Protein AF-A0A0F9D6N6-F1 (afdb_monomer_lite)

Secondary structure (DSSP, 8-state):
--HHHHHHHHHHHHHHHTTSTHHHHTT-HHHHHHHHHHHHHHHHHHHHHHTTPPPPP--HHHHHHHHHHHHHHHHHHHHHT--HHHHIIIIIHHHHHHHHHHSTT-PPPPPPPPPS-HHHHHHHHHHHHHHHHHHHHHHH-HHHHHHTHHHHHHHHHHHHHHT-TTSHHHHHHHHHHHHHHHHHGGGS---HHHHHHHHHHHHHHHTT-

Sequence (209 aa):
MNNREIILNSMHVNQDYMRLPVGKVAGLEAMIDLYRRIASQSLDCARDWMQDLPCPYHEPATDAFIWGIVAWADAFGLSMGVDMAEWSRLFVYPHDQFANYLRPGNPPSPLEPVNGSPANVILTLDAAWTELVIKLTAQWGLLHHFKDHGAMIEAQRLQGELHNLDSPTSKAFLKSDLTFFRHLFKSFPFSEKTQKYINAWLKRAEEGL

pLDDT: mean 90.19, std 9.11, range [54.03, 98.38]

Foldseek 3Di:
DDLLLLQLLLLVLQLVLLCDCLCVVVVLVLLSVVSNQLSVQSNQQSVCVVVVHQRPDHALLNLLLLLLCLLLQQLLCVQLVFPVVLSCVFPNVSSVVSSCSNPNDDRDHHDHHDHDALLLRVLLSVLVSLVSSLVSSCVVPVPSSVVSVSNVVSSVVLSVQCNVCPHPSSLSVLVSVLVSCVSSCVSTPGDPVRVVSSVVSSVRSVVSD

Radius of gyration: 16.17 Å; chains: 1; bounding box: 44×31×45 Å

Structure (mmCIF, N/CA/C/O backbone):
data_AF-A0A0F9D6N6-F1
#
_entry.id   AF-A0A0F9D6N6-F1
#
loop_
_atom_site.group_PDB
_atom_site.id
_atom_site.type_symbol
_atom_site.label_atom_id
_atom_site.label_alt_id
_atom_site.label_comp_id
_atom_site.label_asym_id
_atom_site.label_entity_id
_atom_site.label_seq_id
_atom_site.pdbx_PDB_ins_code
_atom_site.Cartn_x
_atom_site.Cartn_y
_atom_site.Cartn_z
_atom_site.occupancy
_atom_site.B_iso_or_equiv
_atom_site.auth_seq_id
_atom_site.auth_comp_id
_atom_site.auth_asym_id
_atom_site.auth_atom_id
_atom_site.pdbx_PDB_model_num
ATOM 1 N N . MET A 1 1 ? -17.667 -1.173 -9.717 1.00 79.88 1 MET A N 1
ATOM 2 C CA . MET A 1 1 ? -16.270 -0.759 -9.902 1.00 79.88 1 MET A CA 1
ATOM 3 C C . MET A 1 1 ? -15.458 -1.993 -10.241 1.00 79.88 1 MET A C 1
ATOM 5 O O . MET A 1 1 ? -15.602 -2.989 -9.537 1.00 79.88 1 MET A O 1
ATOM 9 N N . ASN A 1 2 ? -14.720 -1.972 -11.346 1.00 91.88 2 ASN A N 1
ATOM 10 C CA . ASN A 1 2 ? -13.859 -3.083 -11.758 1.00 91.88 2 ASN A CA 1
ATOM 11 C C . ASN A 1 2 ? -12.465 -2.981 -11.097 1.00 91.88 2 ASN A C 1
ATOM 13 O O . ASN A 1 2 ? -12.145 -1.981 -10.454 1.00 91.88 2 ASN A O 1
ATOM 17 N N . ASN A 1 3 ? -11.628 -4.009 -11.257 1.00 95.06 3 ASN A N 1
ATOM 18 C CA . ASN A 1 3 ? -10.309 -4.070 -10.612 1.00 95.06 3 ASN A CA 1
ATOM 19 C C . ASN A 1 3 ? -9.339 -2.974 -11.089 1.00 95.06 3 ASN A C 1
ATOM 21 O O . ASN A 1 3 ? -8.551 -2.474 -1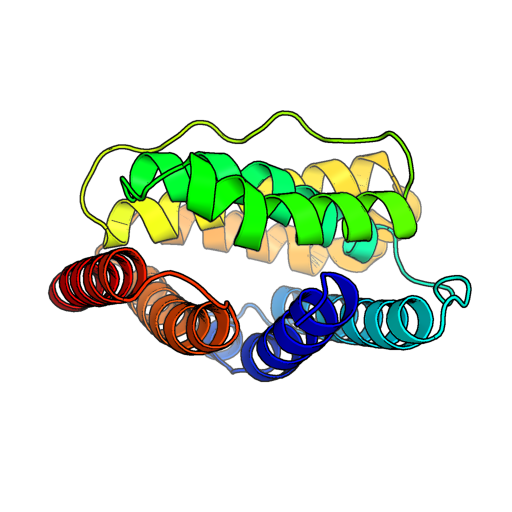0.291 1.00 95.06 3 ASN A O 1
ATOM 25 N N . ARG A 1 4 ? -9.425 -2.553 -12.357 1.00 96.50 4 ARG A N 1
ATOM 26 C CA . ARG A 1 4 ? -8.592 -1.471 -12.905 1.00 96.50 4 ARG A CA 1
ATOM 27 C C . ARG A 1 4 ? -8.955 -0.121 -12.287 1.00 96.50 4 ARG A C 1
ATOM 29 O O . ARG A 1 4 ? -8.065 0.627 -11.899 1.00 96.50 4 ARG A O 1
ATOM 36 N N . GLU A 1 5 ? -10.247 0.152 -12.108 1.00 96.25 5 GLU A N 1
ATOM 37 C CA . GLU A 1 5 ? -10.732 1.354 -11.413 1.00 96.25 5 GLU A CA 1
ATOM 38 C C . GLU A 1 5 ? -10.304 1.369 -9.937 1.00 96.25 5 GLU A C 1
ATOM 40 O O . GLU A 1 5 ? -9.861 2.403 -9.437 1.00 96.25 5 GLU A O 1
ATOM 45 N N . ILE A 1 6 ? -10.382 0.219 -9.248 1.00 95.31 6 ILE A N 1
ATOM 46 C CA . ILE A 1 6 ? -9.899 0.065 -7.862 1.00 95.31 6 ILE A CA 1
ATOM 47 C C . ILE A 1 6 ? -8.423 0.464 -7.762 1.00 95.31 6 ILE A C 1
ATOM 49 O O . ILE A 1 6 ? -8.044 1.250 -6.890 1.00 95.31 6 ILE A O 1
ATOM 53 N N . ILE A 1 7 ? -7.588 -0.061 -8.656 1.00 97.31 7 ILE A N 1
ATOM 54 C CA . ILE A 1 7 ? -6.149 0.192 -8.626 1.00 97.31 7 ILE A CA 1
ATOM 55 C C . ILE A 1 7 ? -5.814 1.616 -9.039 1.00 97.31 7 ILE A C 1
ATOM 57 O O . ILE A 1 7 ? -4.995 2.240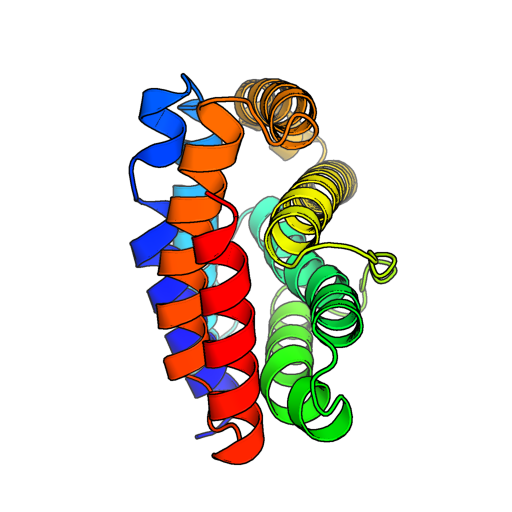 -8.371 1.00 97.31 7 ILE A O 1
ATOM 61 N N . LEU A 1 8 ? -6.474 2.174 -10.055 1.00 97.56 8 LEU A N 1
ATOM 62 C CA . LEU A 1 8 ? -6.271 3.572 -10.434 1.00 97.56 8 LEU A CA 1
ATOM 63 C C . LEU A 1 8 ? -6.553 4.513 -9.253 1.00 97.56 8 LEU A C 1
ATOM 65 O O . LEU A 1 8 ? -5.729 5.373 -8.940 1.00 97.56 8 LEU A O 1
ATOM 69 N N . ASN A 1 9 ? -7.663 4.301 -8.540 1.00 96.06 9 ASN A N 1
ATOM 70 C CA . ASN A 1 9 ? -7.992 5.075 -7.342 1.00 96.06 9 ASN A CA 1
ATOM 71 C C . ASN A 1 9 ? -6.965 4.860 -6.219 1.00 96.06 9 ASN A C 1
ATOM 73 O O . ASN A 1 9 ? -6.542 5.820 -5.575 1.00 96.06 9 ASN A O 1
ATOM 77 N N . SER A 1 10 ? -6.515 3.620 -6.015 1.00 95.50 10 SER A N 1
ATOM 78 C CA . SER A 1 10 ? -5.497 3.293 -5.007 1.00 95.50 10 SER A CA 1
ATOM 79 C C . SER A 1 10 ? -4.161 3.978 -5.301 1.00 95.50 10 SER A C 1
ATOM 81 O O . SER A 1 10 ? -3.542 4.533 -4.395 1.00 95.50 10 SER A O 1
ATOM 83 N N . MET A 1 11 ? -3.738 4.013 -6.568 1.00 96.31 11 MET A N 1
ATOM 84 C CA . MET A 1 11 ? -2.505 4.684 -6.983 1.00 96.31 11 MET A CA 1
ATOM 85 C C . MET A 1 11 ? -2.611 6.208 -6.909 1.00 96.31 11 MET A C 1
ATOM 87 O O . MET A 1 11 ? -1.619 6.864 -6.596 1.00 96.31 11 MET A O 1
ATOM 91 N N . HIS A 1 12 ? -3.801 6.779 -7.118 1.00 95.69 12 HIS A N 1
ATOM 92 C CA . HIS A 1 12 ? -4.048 8.196 -6.850 1.00 95.69 12 HIS A CA 1
ATOM 93 C C . HIS A 1 12 ? -3.846 8.531 -5.370 1.00 95.69 12 HIS A C 1
ATOM 95 O O . HIS A 1 12 ? -3.060 9.423 -5.053 1.00 95.69 12 HIS A O 1
ATOM 101 N N . VAL A 1 13 ? -4.472 7.767 -4.466 1.00 93.88 13 VAL A N 1
ATOM 102 C CA . VAL A 1 13 ? -4.278 7.949 -3.019 1.00 93.88 13 VAL A CA 1
ATOM 103 C C . VAL A 1 13 ? -2.803 7.778 -2.653 1.00 93.88 13 VAL A C 1
ATOM 105 O O . VAL A 1 13 ? -2.244 8.619 -1.955 1.00 93.88 13 VAL A O 1
ATOM 108 N N . ASN A 1 14 ? -2.141 6.735 -3.156 1.00 91.75 14 ASN A N 1
ATOM 109 C CA . ASN A 1 14 ? -0.719 6.510 -2.907 1.00 91.75 14 ASN A CA 1
ATOM 110 C C . ASN A 1 14 ? 0.139 7.708 -3.351 1.00 91.75 14 ASN A C 1
ATOM 112 O O . ASN A 1 14 ? 0.962 8.203 -2.583 1.00 91.75 14 ASN A O 1
ATOM 116 N N . GLN A 1 15 ? -0.091 8.237 -4.557 1.00 91.56 15 GLN A N 1
ATOM 117 C CA . GLN A 1 15 ? 0.624 9.410 -5.056 1.00 91.56 15 GLN A CA 1
ATOM 118 C C . GLN A 1 15 ? 0.395 10.655 -4.190 1.00 91.56 15 GLN A C 1
ATOM 120 O O . GLN A 1 15 ? 1.351 11.392 -3.936 1.00 91.56 15 GLN A O 1
ATOM 125 N N . ASP A 1 16 ? -0.832 10.898 -3.738 1.00 88.81 16 ASP A N 1
ATOM 126 C CA . ASP A 1 16 ? -1.153 12.065 -2.914 1.00 88.81 16 ASP A CA 1
ATOM 127 C C . ASP A 1 16 ? -0.504 11.978 -1.526 1.00 88.81 16 ASP A C 1
ATOM 129 O O . ASP A 1 16 ? 0.006 12.979 -1.016 1.00 88.81 16 ASP A O 1
ATOM 133 N N . TYR A 1 17 ? -0.450 10.776 -0.943 1.00 83.56 17 TYR A N 1
ATOM 134 C CA . TYR A 1 17 ? 0.076 10.546 0.403 1.00 83.56 17 TYR A CA 1
ATOM 135 C C . TYR A 1 17 ? 1.595 10.386 0.462 1.00 83.56 17 TYR A C 1
ATOM 137 O O . TYR A 1 17 ? 2.226 10.979 1.332 1.00 83.56 17 TYR A O 1
ATOM 145 N N . MET A 1 18 ? 2.219 9.684 -0.485 1.00 74.75 18 MET A N 1
ATOM 146 C CA . MET A 1 18 ? 3.684 9.518 -0.528 1.00 74.75 18 MET A CA 1
ATOM 147 C C . MET A 1 18 ? 4.430 10.826 -0.840 1.00 74.75 18 MET A C 1
ATOM 149 O O . MET A 1 18 ? 5.655 10.903 -0.758 1.00 74.75 18 MET A O 1
ATOM 153 N N . ARG A 1 19 ? 3.700 11.890 -1.197 1.00 63.50 19 ARG A N 1
ATOM 154 C CA . ARG A 1 19 ? 4.223 13.257 -1.328 1.00 63.50 19 ARG A CA 1
ATOM 155 C C . ARG A 1 19 ? 4.227 14.035 -0.003 1.00 63.50 19 ARG A C 1
ATOM 157 O O . ARG A 1 19 ? 4.769 15.144 0.022 1.00 63.50 19 ARG A O 1
ATOM 164 N N . LEU A 1 20 ? 3.638 13.498 1.072 1.00 60.41 20 LEU A N 1
ATOM 165 C CA . LEU A 1 20 ? 3.497 14.172 2.367 1.00 60.41 20 LEU A CA 1
ATOM 166 C C . LEU A 1 20 ? 4.772 14.084 3.23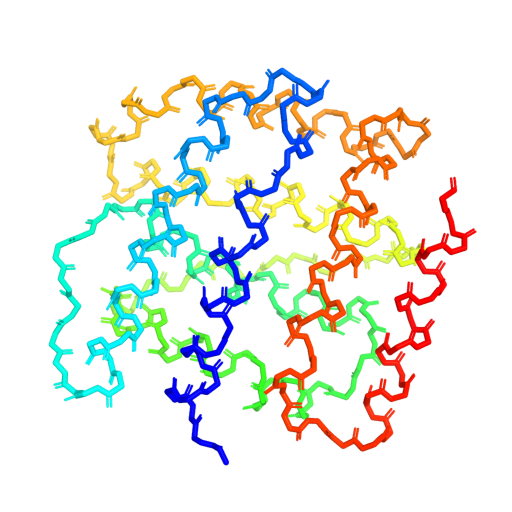7 1.00 60.41 20 LEU A C 1
ATOM 168 O O . LEU A 1 20 ? 5.588 13.177 3.088 1.00 60.41 20 LEU A O 1
ATOM 172 N N . PRO A 1 21 ? 4.989 15.055 4.148 1.00 54.03 21 PRO A N 1
ATOM 173 C CA . PRO A 1 21 ? 6.315 15.407 4.661 1.00 54.03 21 PRO A CA 1
ATOM 174 C C . PRO A 1 21 ? 6.789 14.604 5.881 1.00 54.03 21 PRO A C 1
ATOM 176 O O . PRO A 1 21 ? 7.729 15.045 6.538 1.00 54.03 21 PRO A O 1
ATOM 179 N N . VAL A 1 22 ? 6.185 13.463 6.228 1.00 60.66 22 VAL A N 1
ATOM 180 C CA . VAL A 1 22 ? 6.556 12.750 7.470 1.00 60.66 22 VAL A CA 1
ATOM 181 C C . VAL A 1 22 ? 8.022 12.307 7.454 1.00 60.66 22 VAL A C 1
ATOM 183 O O . VAL A 1 22 ? 8.723 12.489 8.446 1.00 60.66 22 VAL A O 1
ATOM 186 N N . GLY A 1 23 ? 8.545 11.905 6.291 1.00 58.56 23 GLY A N 1
ATOM 187 C CA . GLY A 1 23 ? 9.979 11.652 6.133 1.00 58.56 23 GLY A CA 1
ATOM 188 C C . GLY A 1 23 ? 10.865 12.907 6.236 1.00 58.56 23 GLY A C 1
ATOM 189 O O . GLY A 1 23 ? 12.009 12.794 6.653 1.00 58.56 23 GLY A O 1
ATOM 190 N N . LYS A 1 24 ? 10.362 14.117 5.931 1.00 58.53 24 LYS A N 1
ATOM 191 C CA . LYS A 1 24 ? 11.160 15.362 5.990 1.00 58.53 24 LYS A CA 1
ATOM 192 C C . LYS A 1 24 ? 11.427 15.789 7.428 1.00 58.53 24 LYS A C 1
ATOM 194 O O . LYS A 1 24 ? 12.439 16.410 7.712 1.00 58.53 24 LYS A O 1
ATOM 199 N N . VAL A 1 25 ? 10.515 15.457 8.340 1.00 57.62 25 VAL A N 1
ATOM 200 C CA . VAL A 1 25 ? 10.695 15.706 9.778 1.00 57.62 25 VAL A CA 1
ATOM 201 C C . VAL A 1 25 ? 11.696 14.713 10.385 1.00 57.62 25 VAL A C 1
ATOM 203 O O . VAL A 1 25 ? 12.368 15.045 11.355 1.00 57.62 25 VAL A O 1
ATOM 206 N N . ALA A 1 26 ? 11.839 13.529 9.782 1.00 65.31 26 ALA A N 1
ATOM 207 C CA . ALA A 1 26 ? 12.736 12.462 10.225 1.00 65.31 26 ALA A CA 1
ATOM 208 C C . ALA A 1 26 ? 14.090 12.425 9.479 1.00 65.31 26 ALA A C 1
ATOM 210 O O . ALA A 1 26 ? 14.867 11.493 9.688 1.00 65.31 26 ALA A O 1
ATOM 211 N N . GLY A 1 27 ? 14.379 13.401 8.605 1.00 74.50 27 GLY A N 1
ATOM 212 C CA . GLY A 1 27 ? 15.607 13.445 7.794 1.00 74.50 27 GLY A CA 1
ATOM 213 C C . GLY A 1 27 ? 15.753 12.254 6.838 1.00 74.50 27 GLY A C 1
ATOM 214 O O . GLY A 1 27 ? 16.825 11.648 6.777 1.00 74.50 27 GLY A O 1
ATOM 215 N N . LEU A 1 28 ? 14.643 11.839 6.219 1.00 81.62 28 LEU A N 1
ATOM 216 C CA . LEU A 1 28 ? 14.521 10.703 5.297 1.00 81.62 28 LEU A CA 1
ATOM 217 C C . LEU A 1 28 ? 14.245 11.188 3.859 1.00 81.62 28 LEU A C 1
ATOM 219 O O . LEU A 1 28 ? 13.322 10.717 3.185 1.00 81.62 28 LEU A O 1
ATOM 223 N N . GLU A 1 29 ? 14.963 12.220 3.414 1.00 85.88 29 GLU A N 1
ATOM 224 C CA . GLU A 1 29 ? 14.743 12.870 2.123 1.00 85.88 29 GLU A CA 1
ATOM 225 C C . GLU A 1 29 ? 14.953 11.928 0.933 1.00 85.88 29 GLU A C 1
ATOM 227 O O . GLU A 1 29 ? 14.145 11.949 -0.000 1.00 85.88 29 GLU A O 1
ATOM 232 N N . ALA A 1 30 ? 15.987 11.081 0.956 1.00 86.06 30 ALA A N 1
ATOM 233 C CA . ALA A 1 30 ? 16.256 10.167 -0.150 1.00 86.06 30 ALA A CA 1
ATOM 234 C C . ALA A 1 30 ? 15.147 9.112 -0.287 1.00 86.06 30 ALA A C 1
ATOM 236 O O . ALA A 1 30 ? 14.727 8.790 -1.403 1.00 86.06 30 ALA A O 1
ATOM 237 N N . MET A 1 31 ? 14.629 8.613 0.838 1.00 83.69 31 MET A N 1
ATOM 238 C CA . MET A 1 31 ? 13.495 7.691 0.874 1.00 83.69 31 MET A CA 1
ATOM 239 C C . MET A 1 31 ? 12.214 8.355 0.353 1.00 83.69 31 MET A C 1
ATOM 241 O O . MET A 1 31 ? 11.481 7.746 -0.428 1.00 83.69 31 MET A O 1
ATOM 245 N N . ILE A 1 32 ? 11.958 9.618 0.711 1.00 84.06 32 ILE A N 1
ATOM 246 C CA . ILE A 1 32 ? 10.823 10.376 0.161 1.00 84.06 32 ILE A CA 1
ATOM 247 C C . ILE A 1 32 ? 10.947 10.522 -1.352 1.00 84.06 32 ILE A C 1
ATOM 249 O O . ILE A 1 32 ? 9.973 10.305 -2.072 1.00 84.06 32 ILE A O 1
ATOM 253 N N . ASP A 1 33 ? 12.122 10.893 -1.853 1.00 87.06 33 ASP A N 1
ATOM 254 C CA . ASP A 1 33 ? 12.319 11.063 -3.289 1.00 87.06 33 ASP A CA 1
ATOM 255 C C . ASP A 1 33 ? 12.124 9.743 -4.039 1.00 87.06 33 ASP A C 1
ATOM 257 O O . ASP A 1 33 ? 11.520 9.740 -5.116 1.00 87.06 33 ASP A O 1
ATOM 261 N N . LEU A 1 34 ? 12.570 8.619 -3.465 1.00 87.38 34 LEU A N 1
ATOM 262 C CA . LEU A 1 34 ? 12.294 7.284 -3.992 1.00 87.38 34 LEU A CA 1
ATOM 263 C C . LEU A 1 34 ? 10.787 6.996 -4.034 1.00 87.38 34 LEU A C 1
ATOM 265 O O . LEU A 1 34 ? 10.257 6.698 -5.106 1.00 87.38 34 LEU A O 1
ATOM 269 N N . TYR A 1 35 ? 10.071 7.149 -2.916 1.00 87.69 35 TYR A N 1
ATOM 270 C CA . TYR A 1 35 ? 8.631 6.877 -2.874 1.00 87.69 35 TYR A CA 1
ATOM 271 C C . TYR A 1 35 ? 7.821 7.797 -3.784 1.00 87.69 35 TYR A C 1
ATOM 273 O O . TYR A 1 35 ? 6.871 7.343 -4.422 1.00 87.69 35 TYR A O 1
ATOM 281 N N . ARG A 1 36 ? 8.215 9.064 -3.947 1.00 89.69 36 ARG A N 1
ATOM 282 C CA . ARG A 1 36 ? 7.566 9.974 -4.902 1.00 89.69 36 ARG A CA 1
ATOM 283 C C . ARG A 1 36 ? 7.724 9.504 -6.345 1.00 89.69 36 ARG A C 1
ATOM 285 O O . ARG A 1 36 ? 6.762 9.612 -7.109 1.00 89.69 36 ARG A O 1
ATOM 292 N N . ARG A 1 37 ? 8.901 8.989 -6.725 1.00 91.38 37 ARG A N 1
ATOM 293 C CA . ARG A 1 37 ? 9.124 8.409 -8.061 1.00 91.38 37 ARG A CA 1
ATOM 294 C C . ARG A 1 37 ? 8.287 7.149 -8.257 1.00 91.38 37 ARG A C 1
ATOM 296 O O . ARG A 1 37 ? 7.539 7.085 -9.230 1.00 91.38 37 ARG A O 1
ATOM 303 N N . ILE A 1 38 ? 8.353 6.210 -7.311 1.00 93.00 38 ILE A N 1
ATOM 304 C CA . ILE A 1 38 ? 7.606 4.945 -7.356 1.00 93.00 38 ILE A CA 1
ATOM 305 C C . ILE A 1 38 ? 6.099 5.200 -7.440 1.00 93.00 38 ILE A C 1
ATOM 307 O O . ILE A 1 38 ? 5.427 4.643 -8.305 1.00 93.00 38 ILE A O 1
ATOM 311 N N . ALA A 1 39 ? 5.554 6.079 -6.596 1.00 93.94 39 ALA A N 1
ATOM 312 C CA . ALA A 1 39 ? 4.126 6.383 -6.597 1.00 93.94 39 ALA A CA 1
ATOM 313 C C . ALA A 1 39 ? 3.685 7.065 -7.903 1.00 93.94 39 ALA A C 1
ATOM 315 O O . ALA A 1 39 ? 2.585 6.814 -8.393 1.00 93.94 39 ALA A O 1
ATOM 316 N N . SER A 1 40 ? 4.546 7.897 -8.506 1.00 95.50 40 SER A N 1
ATOM 317 C CA . SER A 1 40 ? 4.273 8.471 -9.827 1.00 95.50 40 SER A CA 1
ATOM 318 C C . SER A 1 40 ? 4.241 7.415 -10.923 1.00 95.50 40 SER A C 1
ATOM 320 O O . SER A 1 40 ? 3.265 7.354 -11.663 1.00 95.50 40 SER A O 1
ATOM 322 N N . GLN A 1 41 ? 5.259 6.559 -10.992 1.00 96.75 41 GLN A N 1
ATOM 323 C CA . GLN A 1 41 ? 5.337 5.503 -12.002 1.00 96.75 41 GLN A CA 1
ATOM 324 C C . GLN A 1 41 ? 4.211 4.477 -11.844 1.00 96.75 41 GLN A C 1
ATOM 326 O O . GLN A 1 41 ? 3.622 4.055 -12.835 1.00 96.75 41 GLN A O 1
ATOM 331 N N . SER A 1 42 ? 3.851 4.136 -10.605 1.00 97.06 42 SER A N 1
ATOM 332 C CA . SER A 1 42 ? 2.721 3.247 -10.317 1.00 97.06 42 SER A CA 1
ATOM 333 C C . SER A 1 42 ? 1.404 3.825 -10.838 1.00 97.06 42 SER A C 1
ATOM 335 O O . SER A 1 42 ? 0.605 3.102 -11.430 1.00 97.06 42 SER A O 1
ATOM 337 N N . LEU A 1 43 ? 1.179 5.134 -10.664 1.00 97.62 43 LEU A N 1
ATOM 338 C CA . LEU A 1 43 ? -0.010 5.797 -11.196 1.00 97.62 43 LEU A CA 1
ATOM 339 C C . LEU A 1 43 ? -0.013 5.840 -12.726 1.00 97.62 43 LEU A C 1
ATOM 341 O O . LEU A 1 43 ? -1.052 5.581 -13.333 1.00 97.62 43 LEU A O 1
ATOM 345 N N . ASP A 1 44 ? 1.122 6.149 -13.350 1.00 98.19 44 ASP A N 1
ATOM 346 C CA . ASP A 1 44 ? 1.226 6.172 -14.810 1.00 98.19 44 ASP A CA 1
ATOM 347 C C . ASP A 1 44 ? 0.949 4.777 -15.396 1.00 98.19 44 ASP A C 1
ATOM 349 O O . ASP A 1 44 ? 0.131 4.641 -16.305 1.00 98.19 44 ASP A O 1
ATOM 353 N N . CYS A 1 45 ? 1.483 3.716 -14.787 1.00 98.31 45 CYS A N 1
ATOM 354 C CA . CYS A 1 45 ? 1.165 2.350 -15.197 1.00 98.31 45 CYS A CA 1
ATOM 355 C C . CYS A 1 45 ? -0.286 1.941 -14.925 1.00 98.31 45 CYS A C 1
ATOM 357 O O . CYS A 1 45 ? -0.855 1.202 -15.726 1.00 98.31 45 CYS A O 1
ATOM 359 N N . ALA A 1 46 ? -0.916 2.427 -13.851 1.00 98.12 46 ALA A N 1
ATOM 360 C CA . ALA A 1 46 ? -2.333 2.175 -13.592 1.00 98.12 46 ALA A CA 1
ATOM 361 C C . ALA A 1 46 ? -3.251 2.867 -14.616 1.00 98.12 46 ALA A C 1
ATOM 363 O O . ALA A 1 46 ? -4.278 2.302 -15.000 1.00 98.12 46 ALA A O 1
ATOM 364 N N . ARG A 1 47 ? -2.883 4.063 -15.097 1.00 98.38 47 ARG A N 1
ATOM 365 C CA . ARG A 1 47 ? -3.607 4.769 -16.171 1.00 98.38 47 ARG A CA 1
ATOM 366 C C . ARG A 1 47 ? -3.555 4.009 -17.491 1.00 98.38 47 ARG A C 1
ATOM 368 O O . ARG A 1 47 ? -4.586 3.902 -18.156 1.00 98.38 47 ARG A O 1
ATOM 375 N N . ASP A 1 48 ? -2.394 3.463 -17.834 1.00 98.25 48 ASP A N 1
ATOM 376 C CA . ASP A 1 48 ? -2.228 2.661 -19.048 1.00 98.25 48 ASP A CA 1
ATOM 377 C C . ASP A 1 48 ? -2.921 1.302 -18.904 1.00 98.25 48 ASP A C 1
ATOM 379 O O . ASP A 1 48 ? -3.617 0.863 -19.821 1.00 98.25 48 ASP A O 1
ATOM 383 N N . TRP A 1 49 ? -2.891 0.705 -17.707 1.00 97.69 49 TRP A N 1
ATOM 384 C CA . TRP A 1 49 ? -3.631 -0.527 -17.431 1.00 97.69 49 TRP A CA 1
ATOM 385 C C . TRP A 1 49 ? -5.142 -0.352 -17.594 1.00 97.69 49 TRP A C 1
ATOM 387 O O . TRP A 1 49 ? -5.815 -1.213 -18.166 1.00 97.69 49 TRP A O 1
ATOM 397 N N . MET A 1 50 ? -5.687 0.783 -17.139 1.00 97.19 50 MET A N 1
ATOM 398 C CA . MET A 1 50 ? -7.098 1.134 -17.324 1.00 97.19 50 MET A CA 1
ATOM 399 C C . MET A 1 50 ? -7.494 1.165 -18.809 1.00 97.19 50 MET A C 1
ATOM 401 O O . MET A 1 50 ? -8.618 0.796 -19.150 1.00 97.19 50 MET A O 1
ATOM 405 N N . GLN A 1 51 ? -6.561 1.547 -19.683 1.00 96.69 51 GLN A N 1
ATOM 406 C CA . GLN A 1 51 ? -6.740 1.650 -21.133 1.00 96.69 51 GLN A CA 1
ATOM 407 C C . GLN A 1 51 ? -6.334 0.383 -21.902 1.00 96.69 51 GLN A C 1
ATOM 409 O O . GLN A 1 51 ? -6.372 0.396 -23.129 1.00 96.69 51 GLN A O 1
ATOM 414 N N . ASP A 1 52 ? -5.982 -0.706 -21.209 1.00 95.25 52 ASP A N 1
ATOM 415 C CA . ASP A 1 52 ? -5.479 -1.945 -21.826 1.00 9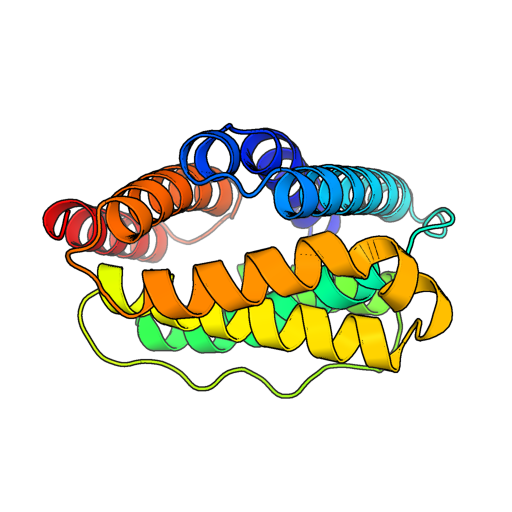5.25 52 ASP A CA 1
ATOM 416 C C . ASP A 1 52 ? -4.185 -1.752 -22.643 1.00 95.25 52 ASP A C 1
ATOM 418 O O . ASP A 1 52 ? -3.917 -2.465 -23.608 1.00 95.25 52 ASP A O 1
ATOM 422 N N . LEU A 1 53 ? -3.378 -0.765 -22.256 1.00 96.94 53 LEU A N 1
ATOM 423 C CA . LEU A 1 53 ? -2.070 -0.486 -22.838 1.00 96.94 53 LEU A CA 1
ATOM 424 C C . LEU A 1 53 ? -0.970 -1.180 -22.026 1.00 96.94 53 LEU A C 1
ATOM 426 O O . LEU A 1 53 ? -1.195 -1.510 -20.864 1.00 96.94 53 LEU A O 1
ATOM 430 N N . PRO A 1 54 ? 0.219 -1.430 -22.605 1.00 95.62 54 PRO A N 1
ATOM 431 C CA . PRO A 1 54 ? 1.376 -1.855 -21.826 1.00 95.62 54 PRO A CA 1
ATOM 432 C C . PRO A 1 54 ? 1.837 -0.732 -20.890 1.00 95.62 54 PRO A C 1
ATOM 434 O O . PRO A 1 54 ? 1.794 0.440 -21.256 1.00 95.62 54 PRO A O 1
ATOM 437 N N . CYS A 1 55 ? 2.339 -1.093 -19.708 1.00 96.06 55 CYS A N 1
ATOM 438 C CA . CYS A 1 55 ? 2.862 -0.113 -18.757 1.00 96.06 55 CYS A CA 1
ATOM 439 C C . CYS A 1 55 ? 4.110 0.555 -19.351 1.00 96.06 55 CYS A C 1
ATOM 441 O O . CYS A 1 55 ? 4.951 -0.130 -19.949 1.00 96.06 55 CYS A O 1
ATOM 443 N N . PRO A 1 56 ? 4.245 1.886 -19.210 1.00 95.50 56 PRO A N 1
ATOM 444 C CA . PRO A 1 56 ? 5.414 2.600 -19.678 1.00 95.50 56 PRO A CA 1
ATOM 445 C C . PRO A 1 56 ? 6.662 2.110 -18.945 1.00 95.50 56 PRO A C 1
ATOM 447 O O . PRO A 1 56 ? 6.605 1.425 -17.918 1.00 95.50 56 PRO A O 1
ATOM 450 N N . TYR A 1 57 ? 7.824 2.491 -19.471 1.00 94.69 57 TYR A N 1
ATOM 451 C CA . TYR A 1 57 ? 9.077 2.217 -18.785 1.00 94.69 57 TYR A CA 1
ATOM 452 C C . TYR A 1 57 ? 9.037 2.768 -17.351 1.00 94.69 57 TYR A C 1
ATOM 454 O O . TYR A 1 57 ? 8.735 3.941 -17.125 1.00 94.69 57 TYR A O 1
ATOM 462 N N . HIS A 1 58 ? 9.386 1.913 -16.399 1.00 94.38 58 HIS A N 1
ATOM 463 C CA . HIS A 1 58 ? 9.435 2.216 -14.978 1.00 94.38 58 HIS A CA 1
ATOM 464 C C . HIS A 1 58 ? 10.614 1.483 -14.338 1.00 94.38 58 HIS A C 1
ATOM 466 O O . HIS A 1 58 ? 11.278 0.644 -14.947 1.00 94.38 58 HIS A O 1
ATOM 472 N N . GLU A 1 59 ? 10.917 1.849 -13.101 1.00 92.69 59 GLU A N 1
ATOM 473 C CA . GLU A 1 59 ? 12.058 1.307 -12.378 1.00 92.69 59 GLU A CA 1
ATOM 474 C C . GLU A 1 59 ? 11.703 -0.021 -11.694 1.00 92.69 59 GLU A C 1
ATOM 476 O O . GLU A 1 59 ? 10.577 -0.163 -11.219 1.00 92.69 59 GLU A O 1
ATOM 481 N N . PRO A 1 60 ? 12.661 -0.951 -11.509 1.00 91.44 60 PRO A N 1
ATOM 482 C CA . PRO A 1 60 ? 12.422 -2.194 -10.762 1.00 91.44 60 PRO A CA 1
ATOM 483 C C . PRO A 1 60 ? 11.897 -1.986 -9.331 1.00 91.44 60 PRO A C 1
ATOM 485 O O . PRO A 1 60 ? 11.274 -2.876 -8.760 1.00 91.44 60 PRO A O 1
ATOM 488 N N . ALA A 1 61 ? 12.127 -0.809 -8.743 1.00 91.94 61 ALA A N 1
ATOM 489 C CA . ALA A 1 61 ? 11.567 -0.448 -7.445 1.00 91.94 61 ALA A CA 1
ATOM 490 C C . ALA A 1 61 ? 10.033 -0.304 -7.477 1.00 91.94 61 ALA A C 1
ATOM 492 O O . ALA A 1 61 ? 9.372 -0.586 -6.481 1.00 91.94 61 ALA A O 1
ATOM 493 N N . THR A 1 62 ? 9.455 0.079 -8.620 1.00 94.69 62 THR A N 1
ATOM 494 C CA . THR A 1 62 ? 8.000 0.118 -8.823 1.00 94.69 62 THR A CA 1
ATOM 495 C C . THR A 1 62 ? 7.414 -1.294 -8.863 1.00 94.69 62 THR A C 1
ATOM 497 O O . THR A 1 62 ? 6.428 -1.547 -8.173 1.00 94.69 62 THR A O 1
ATOM 500 N N . ASP A 1 63 ? 8.064 -2.236 -9.561 1.00 94.81 63 ASP A N 1
ATOM 501 C CA . ASP A 1 63 ? 7.693 -3.660 -9.509 1.00 94.81 63 ASP A CA 1
ATOM 502 C C . ASP A 1 63 ? 7.703 -4.173 -8.063 1.00 94.81 63 ASP A C 1
ATOM 504 O O . ASP A 1 63 ? 6.734 -4.767 -7.586 1.00 94.81 63 ASP A O 1
ATOM 508 N N . ALA A 1 64 ? 8.819 -3.939 -7.363 1.00 93.88 64 ALA A N 1
ATOM 509 C CA . ALA A 1 64 ? 9.046 -4.391 -5.994 1.00 93.88 64 ALA A CA 1
ATOM 510 C C . ALA A 1 64 ? 8.003 -3.836 -5.024 1.00 93.88 64 ALA A C 1
ATOM 512 O O . ALA A 1 64 ? 7.489 -4.573 -4.188 1.00 93.88 64 ALA A O 1
ATOM 513 N N . PHE A 1 65 ? 7.669 -2.554 -5.157 1.00 94.19 65 PHE A N 1
ATOM 514 C CA . PHE A 1 65 ? 6.670 -1.884 -4.336 1.00 94.19 65 PHE A CA 1
ATOM 515 C C . PHE A 1 65 ? 5.287 -2.531 -4.482 1.00 94.19 65 PHE A C 1
ATOM 517 O O . PHE A 1 65 ? 4.658 -2.869 -3.478 1.00 94.19 65 PHE A O 1
ATOM 524 N N . ILE A 1 66 ? 4.825 -2.752 -5.718 1.00 96.12 66 ILE A N 1
ATOM 525 C CA . ILE A 1 66 ? 3.488 -3.305 -5.976 1.00 96.12 66 ILE A CA 1
ATOM 526 C C . ILE A 1 66 ? 3.407 -4.777 -5.559 1.00 96.12 66 ILE A C 1
ATOM 528 O O . ILE A 1 66 ? 2.449 -5.165 -4.890 1.00 96.12 66 ILE A O 1
ATOM 532 N N . TRP A 1 67 ? 4.432 -5.582 -5.852 1.00 96.06 67 TRP A N 1
ATOM 533 C CA . TRP A 1 67 ? 4.510 -6.953 -5.337 1.00 96.06 67 TRP A CA 1
ATOM 534 C C . TRP A 1 67 ? 4.603 -7.004 -3.808 1.00 96.06 67 TRP A C 1
ATOM 536 O O . TRP A 1 67 ? 3.997 -7.872 -3.179 1.00 96.06 67 TRP A O 1
ATOM 546 N N . GLY A 1 68 ? 5.300 -6.045 -3.198 1.00 95.50 68 GLY A N 1
ATOM 547 C CA . GLY A 1 68 ? 5.346 -5.878 -1.751 1.00 95.50 68 GLY A CA 1
ATOM 548 C C . GLY A 1 68 ? 3.958 -5.648 -1.154 1.00 95.50 68 GLY A C 1
ATOM 549 O O . GLY A 1 68 ? 3.634 -6.269 -0.145 1.00 95.50 68 GLY A O 1
ATOM 550 N N . ILE A 1 69 ? 3.113 -4.820 -1.785 1.00 95.81 69 ILE A N 1
ATOM 551 C CA . ILE A 1 69 ? 1.727 -4.600 -1.328 1.00 95.81 69 ILE A CA 1
ATOM 552 C C . ILE A 1 69 ? 0.950 -5.914 -1.291 1.00 95.81 69 ILE A C 1
ATOM 554 O O . ILE A 1 69 ? 0.253 -6.163 -0.313 1.00 95.81 69 ILE A O 1
ATOM 558 N N . VAL A 1 70 ? 1.077 -6.766 -2.313 1.00 95.88 70 VAL A N 1
ATOM 559 C CA . VAL A 1 70 ? 0.393 -8.071 -2.345 1.00 95.88 70 VAL A CA 1
ATOM 560 C C . VAL A 1 70 ? 0.838 -8.939 -1.166 1.00 95.88 70 VAL A C 1
ATOM 562 O O . VAL A 1 70 ? -0.003 -9.462 -0.440 1.00 95.88 70 VAL A O 1
ATOM 565 N N . ALA A 1 71 ? 2.148 -9.018 -0.918 1.00 95.38 71 ALA A N 1
ATOM 566 C CA . ALA A 1 71 ? 2.707 -9.786 0.195 1.00 95.38 71 ALA A CA 1
ATOM 567 C C . ALA A 1 71 ? 2.259 -9.260 1.572 1.00 95.38 71 ALA A C 1
ATOM 569 O O . ALA A 1 71 ? 2.027 -10.036 2.499 1.00 95.38 71 ALA A O 1
ATOM 570 N N . TRP A 1 72 ? 2.146 -7.937 1.704 1.00 97.31 72 TRP A N 1
ATOM 571 C CA . TRP A 1 72 ? 1.681 -7.255 2.912 1.00 97.31 72 TRP A CA 1
ATOM 572 C C . TRP A 1 72 ? 0.175 -7.418 3.133 1.00 97.31 72 TRP A C 1
ATOM 574 O O . TRP A 1 72 ? -0.267 -7.578 4.270 1.00 97.31 72 TRP A O 1
ATOM 584 N N . ALA A 1 73 ? -0.621 -7.407 2.064 1.00 96.38 73 ALA A N 1
ATOM 585 C CA . ALA A 1 73 ? -2.073 -7.321 2.142 1.00 96.38 73 ALA A CA 1
ATOM 586 C C . ALA A 1 73 ? -2.711 -8.514 2.864 1.00 96.38 73 ALA A C 1
ATOM 588 O O . ALA A 1 73 ? -3.654 -8.322 3.635 1.00 96.38 73 ALA A O 1
ATOM 589 N N . ASP A 1 74 ? -2.207 -9.729 2.645 1.00 92.31 74 ASP A N 1
ATOM 590 C CA . ASP A 1 74 ? -2.714 -10.922 3.328 1.00 92.31 74 ASP A CA 1
ATOM 591 C C . ASP A 1 74 ? -2.392 -10.888 4.826 1.00 92.31 74 ASP A C 1
ATOM 593 O O . ASP A 1 74 ? -3.290 -11.060 5.655 1.00 92.31 74 ASP A O 1
ATOM 597 N N . ALA A 1 75 ? -1.139 -10.583 5.177 1.00 96.44 75 ALA A N 1
ATOM 598 C CA . ALA A 1 75 ? -0.699 -10.447 6.563 1.00 96.44 75 ALA A CA 1
ATOM 599 C C . ALA A 1 75 ? -1.520 -9.386 7.304 1.00 96.44 75 ALA A C 1
ATOM 601 O O . ALA A 1 75 ? -2.032 -9.632 8.395 1.00 96.44 75 ALA A O 1
ATOM 602 N N . PHE A 1 76 ? -1.709 -8.225 6.674 1.00 97.69 76 PHE A N 1
ATOM 603 C CA . PHE A 1 76 ? -2.455 -7.111 7.243 1.00 97.69 76 PHE A CA 1
ATOM 604 C C . PHE A 1 76 ? -3.936 -7.446 7.443 1.00 97.69 76 PHE A C 1
ATOM 606 O O . PHE A 1 76 ? -4.491 -7.174 8.508 1.00 97.69 76 PHE A O 1
ATOM 613 N N . GLY A 1 77 ? -4.578 -8.082 6.456 1.00 97.25 77 GLY A N 1
ATOM 614 C CA . GLY A 1 77 ? -5.970 -8.526 6.562 1.00 97.25 77 GLY A CA 1
ATOM 615 C C . GLY A 1 77 ? -6.178 -9.523 7.707 1.00 97.25 77 GLY A C 1
ATOM 616 O O . GLY A 1 77 ? -7.094 -9.353 8.520 1.00 97.25 77 GLY A O 1
ATOM 617 N N . LEU A 1 78 ? -5.284 -10.511 7.822 1.00 97.12 78 LEU A N 1
ATOM 618 C CA . LEU A 1 78 ? -5.304 -11.513 8.891 1.00 97.12 78 LEU A CA 1
ATOM 619 C C . LEU A 1 78 ? -5.092 -10.880 10.270 1.00 97.12 78 LEU A C 1
ATOM 621 O O . LEU A 1 78 ? -5.885 -11.122 11.179 1.00 97.12 78 LEU A O 1
ATOM 625 N N . SER A 1 79 ? -4.076 -10.027 10.417 1.00 97.69 79 SER A N 1
ATOM 626 C CA . SER A 1 79 ? -3.791 -9.301 11.660 1.00 97.69 79 SER A CA 1
ATOM 627 C C . SER A 1 79 ? -4.915 -8.355 12.073 1.00 97.69 79 SER A C 1
ATOM 629 O O . SER A 1 79 ? -5.196 -8.180 13.260 1.00 97.69 79 SER A O 1
ATOM 631 N N . MET A 1 80 ? -5.578 -7.731 11.099 1.00 97.50 80 MET A N 1
ATOM 632 C CA . MET A 1 80 ? -6.728 -6.874 11.352 1.00 97.50 80 MET A CA 1
ATOM 633 C C . MET A 1 80 ? -7.956 -7.694 11.773 1.00 97.50 80 MET A C 1
ATOM 635 O O . MET A 1 80 ? -8.749 -7.216 12.586 1.00 97.50 80 MET A O 1
ATOM 639 N N . GLY A 1 81 ? -8.112 -8.920 11.266 1.00 96.94 81 GLY A N 1
ATOM 640 C CA . GLY A 1 81 ? -9.247 -9.803 11.548 1.00 96.94 81 GLY A CA 1
ATOM 641 C C . GLY A 1 81 ? -10.500 -9.461 10.734 1.00 96.94 81 GLY A C 1
ATOM 642 O O . GLY A 1 81 ? -11.616 -9.567 11.244 1.00 96.94 81 GLY A O 1
ATOM 643 N N . VAL A 1 82 ? -10.327 -8.990 9.495 1.00 97.31 82 VAL A N 1
ATOM 644 C CA . VAL A 1 82 ? -11.447 -8.750 8.564 1.00 97.31 82 VAL A CA 1
ATOM 645 C C . VAL A 1 82 ? -12.003 -10.055 7.992 1.00 97.31 82 VAL A C 1
ATOM 647 O O . VAL A 1 82 ? -11.412 -11.124 8.128 1.00 97.31 82 VAL A O 1
ATOM 650 N N . ASP A 1 83 ? -13.155 -9.969 7.321 1.00 97.75 83 ASP A N 1
ATOM 651 C CA . ASP A 1 83 ? -13.625 -11.055 6.462 1.00 97.75 83 ASP A CA 1
ATOM 652 C C . ASP A 1 83 ? -12.628 -11.260 5.313 1.00 97.75 83 ASP A C 1
ATOM 654 O O . ASP A 1 83 ? -12.582 -10.472 4.366 1.00 97.75 83 ASP A O 1
ATOM 658 N N . MET A 1 84 ? -11.826 -12.322 5.408 1.00 97.12 84 MET A N 1
ATOM 659 C CA . MET A 1 84 ? -10.779 -12.608 4.432 1.00 97.12 84 MET A CA 1
ATOM 660 C C . MET A 1 84 ? -11.328 -12.924 3.041 1.00 97.12 84 MET A C 1
ATOM 662 O O . MET A 1 84 ? -10.677 -12.599 2.057 1.00 97.12 84 MET A O 1
ATOM 666 N N . ALA A 1 85 ? -12.533 -13.488 2.915 1.00 97.88 85 ALA A N 1
ATOM 667 C CA . ALA A 1 85 ? -13.106 -13.746 1.595 1.00 97.88 85 ALA A CA 1
ATOM 668 C C . ALA A 1 85 ? -13.441 -12.430 0.877 1.00 97.88 85 ALA A C 1
ATOM 670 O O . ALA A 1 85 ? -13.180 -12.269 -0.319 1.00 97.88 85 ALA A O 1
ATOM 671 N N . GLU A 1 86 ? -13.995 -11.465 1.612 1.00 97.88 86 GLU A N 1
ATOM 672 C CA . GLU A 1 86 ? -14.259 -10.133 1.076 1.00 97.88 86 GLU A CA 1
ATOM 673 C C . GLU A 1 86 ? -12.963 -9.342 0.843 1.00 97.88 86 GLU A C 1
ATOM 675 O O . GLU A 1 86 ? -12.796 -8.753 -0.229 1.00 97.88 86 GLU A O 1
ATOM 680 N N . TRP A 1 87 ? -12.035 -9.370 1.803 1.00 97.88 87 TRP A N 1
ATOM 681 C CA . TRP A 1 87 ? -10.733 -8.706 1.723 1.00 97.88 87 TRP A CA 1
ATOM 682 C C . TRP A 1 87 ? -9.911 -9.192 0.532 1.00 97.88 87 TRP A C 1
ATOM 684 O O . TRP A 1 87 ? -9.481 -8.382 -0.290 1.00 97.88 87 TRP A O 1
ATOM 694 N N . SER A 1 88 ? -9.753 -10.507 0.371 1.00 96.81 88 SER A N 1
ATOM 695 C CA . SER A 1 88 ? -8.984 -11.066 -0.737 1.00 96.81 88 SER A CA 1
ATOM 696 C C . SER A 1 88 ? -9.612 -10.719 -2.084 1.00 96.81 88 SER A C 1
ATOM 698 O O . SER A 1 88 ? -8.904 -10.344 -3.012 1.00 96.81 88 SER A O 1
ATOM 700 N N . ARG A 1 89 ? -10.944 -10.762 -2.199 1.00 96.94 89 ARG A N 1
ATOM 701 C CA . ARG A 1 89 ? -11.638 -10.442 -3.455 1.00 96.94 89 ARG A CA 1
ATOM 702 C C . ARG A 1 89 ? -11.550 -8.964 -3.833 1.00 96.94 89 ARG A C 1
ATOM 704 O O . ARG A 1 89 ? -11.442 -8.655 -5.016 1.00 96.94 89 ARG A O 1
ATOM 711 N N . LEU A 1 90 ? -11.682 -8.062 -2.861 1.00 96.81 90 LEU A N 1
ATOM 712 C CA . LEU A 1 90 ? -11.820 -6.626 -3.123 1.00 96.81 90 LEU A CA 1
ATOM 713 C C . LEU A 1 90 ? -10.516 -5.846 -2.994 1.00 96.81 90 LEU A C 1
ATOM 715 O O . LEU A 1 90 ? -10.383 -4.824 -3.656 1.00 96.81 90 LEU A O 1
ATOM 719 N N . PHE A 1 91 ? -9.577 -6.303 -2.167 1.00 97.00 91 PHE A N 1
ATOM 720 C CA . PHE A 1 91 ? -8.305 -5.629 -1.930 1.00 97.00 91 PHE A CA 1
ATOM 721 C C . PHE A 1 91 ? -7.133 -6.406 -2.526 1.00 97.00 91 PHE A C 1
ATOM 723 O O . PHE A 1 91 ? -6.438 -5.868 -3.379 1.00 97.00 91 PHE A O 1
ATOM 730 N N . VAL A 1 92 ? -6.926 -7.670 -2.149 1.00 96.44 92 VAL A N 1
ATOM 731 C CA . VAL A 1 92 ? -5.723 -8.425 -2.562 1.00 96.44 92 VAL A CA 1
ATOM 732 C C . VAL A 1 92 ? -5.727 -8.716 -4.064 1.00 96.44 92 VAL A C 1
ATOM 734 O O . VAL A 1 92 ? -4.777 -8.382 -4.765 1.00 96.44 92 VAL A O 1
ATOM 737 N N . TYR A 1 93 ? -6.819 -9.280 -4.584 1.00 96.38 93 TYR A N 1
ATOM 738 C CA . TYR A 1 93 ? -6.904 -9.741 -5.969 1.00 96.38 93 TYR A CA 1
ATOM 739 C C . TYR A 1 93 ? -6.704 -8.629 -7.016 1.00 96.38 93 TYR A C 1
ATOM 741 O O . TYR A 1 93 ? -5.956 -8.851 -7.968 1.00 96.38 93 TYR A O 1
ATOM 749 N N . PRO A 1 94 ? -7.280 -7.416 -6.873 1.00 96.94 94 PRO A N 1
ATOM 750 C CA . PRO A 1 94 ? -6.956 -6.313 -7.777 1.00 96.94 94 PRO A CA 1
ATOM 751 C C . PRO A 1 94 ? -5.467 -5.941 -7.775 1.00 96.94 94 PRO A C 1
ATOM 753 O O . PRO A 1 94 ? -4.917 -5.670 -8.842 1.00 96.94 94 PRO A O 1
ATOM 756 N N . HIS A 1 95 ? -4.809 -5.947 -6.607 1.00 97.00 95 HIS A N 1
ATOM 757 C CA . HIS A 1 95 ? -3.379 -5.638 -6.510 1.00 97.00 95 HIS A CA 1
ATOM 758 C C . HIS A 1 95 ? -2.521 -6.746 -7.121 1.00 97.00 95 HIS A C 1
ATOM 760 O O . HIS A 1 95 ? -1.574 -6.432 -7.831 1.00 97.00 95 HIS A O 1
ATOM 766 N N . ASP A 1 96 ? -2.880 -8.016 -6.927 1.00 96.94 96 ASP A N 1
ATOM 767 C CA . ASP A 1 96 ? -2.205 -9.151 -7.566 1.00 96.94 96 ASP A CA 1
ATOM 768 C C . ASP A 1 96 ? -2.310 -9.093 -9.099 1.00 96.94 96 ASP A C 1
ATOM 770 O O . ASP A 1 96 ? -1.311 -9.249 -9.805 1.00 96.94 96 ASP A O 1
ATOM 774 N N . GLN A 1 97 ? -3.492 -8.782 -9.639 1.00 97.00 97 GLN A N 1
ATOM 775 C CA . GLN A 1 97 ? -3.657 -8.602 -11.083 1.00 97.00 97 GLN A CA 1
ATOM 776 C C . GLN A 1 97 ? -2.796 -7.460 -11.626 1.00 97.00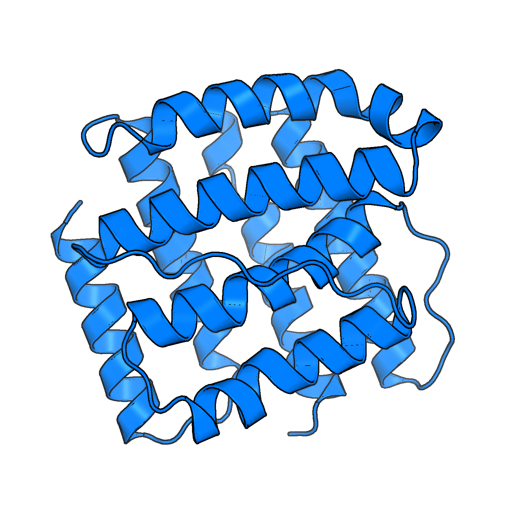 97 GLN A C 1
ATOM 778 O O . GLN A 1 97 ? -2.210 -7.591 -12.702 1.00 97.00 97 GLN A O 1
ATOM 783 N N . PHE A 1 98 ? -2.709 -6.349 -10.892 1.00 97.75 98 PHE A N 1
ATOM 784 C CA . PHE A 1 98 ? -1.870 -5.227 -11.293 1.00 97.75 98 PHE A CA 1
ATOM 785 C C . PHE A 1 98 ? -0.381 -5.566 -11.200 1.00 97.75 98 PHE A C 1
ATOM 787 O O . PHE A 1 98 ? 0.360 -5.292 -12.138 1.00 97.75 98 PHE A O 1
ATOM 794 N N . ALA A 1 99 ? 0.050 -6.233 -10.127 1.00 97.12 99 ALA A N 1
ATOM 795 C CA . ALA A 1 99 ? 1.426 -6.693 -9.960 1.00 97.12 99 ALA A CA 1
ATOM 796 C C . ALA A 1 99 ? 1.853 -7.613 -11.112 1.00 97.12 99 ALA A C 1
ATOM 798 O O . ALA A 1 99 ? 2.918 -7.428 -11.699 1.00 97.12 99 ALA A O 1
ATOM 799 N N . ASN A 1 100 ? 0.981 -8.547 -11.504 1.00 96.69 100 ASN A N 1
ATOM 800 C CA . ASN A 1 100 ? 1.213 -9.424 -12.649 1.00 96.69 100 ASN A CA 1
ATOM 801 C C . ASN A 1 100 ? 1.228 -8.681 -13.988 1.00 96.69 100 ASN A C 1
ATOM 803 O O . ASN A 1 100 ? 1.953 -9.090 -14.891 1.00 96.69 100 ASN A O 1
ATOM 807 N N . TYR A 1 101 ? 0.450 -7.608 -14.134 1.00 96.69 101 TYR A N 1
ATOM 808 C CA . TYR A 1 101 ? 0.500 -6.754 -15.320 1.00 96.69 101 TYR A CA 1
ATOM 809 C C . TYR A 1 101 ? 1.841 -6.010 -15.446 1.00 96.69 101 TYR A C 1
ATOM 811 O O . TYR A 1 101 ? 2.360 -5.901 -16.555 1.00 96.69 101 TYR A O 1
ATOM 819 N N . LEU A 1 102 ? 2.421 -5.545 -14.332 1.00 95.56 102 LEU A N 1
ATOM 820 C CA . LEU A 1 102 ? 3.739 -4.894 -14.325 1.00 95.56 102 LEU A CA 1
ATOM 821 C C . LEU A 1 102 ? 4.868 -5.904 -14.559 1.00 95.56 102 LEU A C 1
ATOM 823 O O . LEU A 1 102 ? 5.693 -5.741 -15.457 1.00 95.56 102 LEU A O 1
ATOM 827 N N . ARG A 1 103 ? 4.863 -6.984 -13.771 1.00 92.88 103 ARG A N 1
ATOM 828 C CA . ARG A 1 103 ? 5.896 -8.020 -13.771 1.00 92.88 103 ARG A CA 1
ATOM 829 C C . ARG A 1 103 ? 5.272 -9.403 -13.560 1.00 92.88 103 ARG A C 1
ATOM 831 O O . ARG A 1 103 ? 5.104 -9.826 -12.413 1.00 92.88 103 ARG A O 1
ATOM 838 N N . PRO A 1 104 ? 4.979 -10.145 -14.643 1.00 91.06 104 PRO A N 1
ATOM 839 C CA . PRO A 1 104 ? 4.327 -11.448 -14.554 1.00 91.06 104 PRO A CA 1
ATOM 840 C C . PRO A 1 104 ? 5.104 -12.478 -13.719 1.00 91.06 104 PRO A C 1
ATOM 842 O O . PRO A 1 104 ? 6.328 -12.590 -13.840 1.00 91.06 104 PRO A O 1
ATOM 845 N N . GLY A 1 105 ? 4.381 -13.282 -12.929 1.00 79.12 105 GLY A N 1
ATOM 846 C CA . GLY A 1 105 ? 4.855 -14.580 -12.428 1.00 79.12 105 GLY A CA 1
ATOM 847 C C . GLY A 1 105 ? 5.984 -14.549 -11.393 1.00 79.12 105 GLY A C 1
ATOM 848 O O . GLY A 1 105 ? 6.723 -15.524 -11.293 1.00 79.12 105 GLY A O 1
ATOM 849 N N . ASN A 1 106 ? 6.133 -13.460 -10.635 1.00 76.88 106 ASN A N 1
ATOM 850 C CA . ASN A 1 106 ? 7.158 -13.337 -9.591 1.00 76.88 106 ASN A CA 1
ATOM 851 C C . ASN A 1 106 ? 6.588 -12.891 -8.226 1.00 76.88 106 ASN A C 1
ATOM 853 O O . ASN A 1 106 ? 7.108 -11.930 -7.651 1.00 76.88 106 ASN A O 1
ATOM 857 N N . PRO A 1 107 ? 5.542 -13.553 -7.688 1.00 88.25 107 PRO A N 1
ATOM 858 C CA . PRO A 1 107 ? 5.036 -13.205 -6.370 1.00 88.25 107 PRO A CA 1
ATOM 859 C C . PRO A 1 107 ? 6.093 -13.496 -5.294 1.00 88.25 107 PRO A C 1
ATOM 861 O O . PRO A 1 107 ? 6.648 -14.601 -5.266 1.00 88.25 107 PRO A O 1
ATOM 864 N N . PRO A 1 108 ? 6.387 -12.544 -4.393 1.00 91.31 108 PRO A N 1
ATOM 865 C CA . PRO A 1 108 ? 7.136 -12.843 -3.183 1.00 91.31 108 PRO A CA 1
ATOM 866 C C . PRO A 1 108 ? 6.295 -13.713 -2.241 1.00 91.31 108 PRO A C 1
ATOM 868 O O . PRO A 1 108 ? 5.068 -13.765 -2.342 1.00 91.31 108 PRO A O 1
ATOM 871 N N . SER A 1 109 ? 6.952 -14.366 -1.281 1.00 92.00 109 SER A N 1
ATOM 872 C CA . SER A 1 109 ? 6.235 -14.992 -0.168 1.00 92.00 109 SER A CA 1
ATOM 873 C C . SER A 1 109 ? 5.428 -13.936 0.600 1.00 92.00 109 SER A C 1
ATOM 875 O O . SER A 1 109 ? 5.960 -12.843 0.824 1.00 92.00 109 SER A O 1
ATOM 877 N N . PRO A 1 110 ? 4.193 -14.248 1.037 1.00 92.50 110 PRO A N 1
ATOM 878 C CA . PRO A 1 110 ? 3.439 -13.377 1.931 1.00 92.50 110 PRO A CA 1
ATOM 879 C C . PRO A 1 110 ? 4.233 -13.047 3.194 1.00 92.50 110 PRO A C 1
ATOM 881 O O . PRO A 1 110 ? 5.043 -13.855 3.658 1.00 92.50 110 PRO A O 1
ATOM 884 N N . LEU A 1 111 ? 3.992 -11.863 3.756 1.00 96.56 111 LEU A N 1
ATOM 885 C CA . LEU A 1 111 ? 4.515 -11.531 5.076 1.00 96.56 111 LEU A CA 1
ATOM 886 C C . LEU A 1 111 ? 3.788 -12.349 6.151 1.00 96.56 111 LEU A C 1
ATOM 888 O O . LEU A 1 111 ? 2.644 -12.771 5.977 1.00 96.56 111 LEU A O 1
ATOM 892 N N . GLU A 1 112 ? 4.452 -12.553 7.285 1.00 96.62 112 GLU A N 1
ATOM 893 C CA . GLU A 1 112 ? 3.835 -13.215 8.432 1.00 96.62 112 GLU A CA 1
ATOM 894 C C . GLU A 1 112 ? 2.870 -12.255 9.149 1.00 96.62 112 GLU A C 1
ATOM 896 O O . GLU A 1 112 ? 3.218 -11.090 9.377 1.00 96.62 112 GLU A O 1
ATOM 901 N N . PRO A 1 113 ? 1.665 -12.710 9.536 1.00 95.88 113 PRO A N 1
ATOM 902 C CA . PRO A 1 113 ? 0.736 -11.886 10.290 1.00 95.88 113 PRO A CA 1
ATOM 903 C C . PRO A 1 113 ? 1.290 -11.585 11.686 1.00 95.88 113 PRO A C 1
ATOM 905 O O . PRO A 1 113 ? 1.812 -12.446 12.395 1.00 95.88 113 PRO A O 1
ATOM 908 N N . VAL A 1 114 ? 1.117 -10.340 12.108 1.00 95.06 114 VAL A N 1
ATOM 909 C CA . VAL A 1 114 ? 1.525 -9.842 13.422 1.00 95.06 114 VAL A CA 1
ATOM 910 C C . VAL A 1 114 ? 0.318 -9.818 14.356 1.00 95.06 114 VAL A C 1
ATOM 912 O O . VAL A 1 114 ? -0.753 -9.339 13.989 1.00 95.06 114 VAL A O 1
ATOM 915 N N . ASN A 1 115 ? 0.489 -10.298 15.586 1.00 92.06 115 ASN A N 1
ATOM 916 C CA . ASN A 1 115 ? -0.500 -10.136 16.652 1.00 92.06 115 ASN A CA 1
ATOM 917 C C . ASN A 1 115 ? -0.136 -8.928 17.527 1.00 92.06 115 ASN A C 1
ATOM 919 O O . ASN A 1 115 ? 1.042 -8.635 17.723 1.00 92.06 115 ASN A O 1
ATOM 923 N N . GLY A 1 116 ? -1.129 -8.247 18.102 1.00 90.62 116 GLY A N 1
ATOM 924 C CA . GLY A 1 116 ? -0.894 -7.152 19.047 1.00 90.62 116 GLY A CA 1
ATOM 925 C C . GLY A 1 116 ? -1.891 -6.010 18.906 1.00 90.62 116 GLY A C 1
ATOM 926 O O . GLY A 1 116 ? -2.991 -6.185 18.381 1.00 90.62 116 GLY A O 1
ATOM 927 N N . SER A 1 117 ? -1.510 -4.828 19.398 1.00 93.88 117 SER A N 1
ATOM 928 C CA . SER A 1 117 ? -2.315 -3.623 19.200 1.00 93.88 117 SER A CA 1
ATOM 929 C C . SER A 1 117 ? -2.351 -3.239 17.712 1.00 93.88 117 SER A C 1
ATOM 931 O O . SER A 1 117 ? -1.365 -3.452 17.005 1.00 93.88 117 SER A O 1
ATOM 933 N N . PRO A 1 118 ? -3.444 -2.629 17.219 1.00 96.06 118 PRO A N 1
ATOM 934 C CA . PRO A 1 118 ? -3.527 -2.148 15.839 1.00 96.06 118 PRO A CA 1
ATOM 935 C C . PRO A 1 118 ? -2.360 -1.240 15.414 1.00 96.06 118 PRO A C 1
ATOM 937 O O . PRO A 1 118 ? -1.840 -1.379 14.313 1.00 96.06 118 PRO A O 1
ATOM 940 N N . ALA A 1 119 ? -1.897 -0.366 16.314 1.00 93.88 119 ALA A N 1
ATOM 941 C CA . ALA A 1 119 ? -0.720 0.476 16.105 1.00 93.88 119 ALA A CA 1
ATOM 942 C C . ALA A 1 119 ? 0.558 -0.347 15.865 1.00 93.88 119 ALA A C 1
ATOM 944 O O . ALA A 1 119 ? 1.289 -0.096 14.910 1.00 93.88 119 ALA A O 1
ATOM 945 N N . ASN A 1 120 ? 0.796 -1.365 16.701 1.00 93.25 120 ASN A N 1
ATOM 946 C CA . ASN A 1 120 ? 1.945 -2.254 16.552 1.00 93.25 120 ASN A CA 1
ATOM 947 C C . ASN A 1 120 ? 1.875 -3.059 15.249 1.00 93.25 120 ASN A C 1
ATOM 949 O O . ASN A 1 120 ? 2.891 -3.228 14.583 1.00 93.25 120 ASN A O 1
ATOM 953 N N . VAL A 1 121 ? 0.681 -3.533 14.876 1.00 95.31 121 VAL A N 1
ATOM 954 C CA . VAL A 1 121 ? 0.463 -4.261 13.618 1.00 95.31 121 VAL A CA 1
ATOM 955 C C . VAL A 1 121 ? 0.852 -3.402 12.415 1.00 95.31 121 VAL A C 1
ATOM 957 O O . VAL A 1 121 ? 1.616 -3.881 11.585 1.00 95.31 121 VAL A O 1
ATOM 960 N N . ILE A 1 122 ? 0.375 -2.150 12.345 1.00 94.94 122 ILE A N 1
ATOM 961 C CA . ILE A 1 122 ? 0.710 -1.211 11.258 1.00 94.94 122 ILE A CA 1
ATOM 962 C C . ILE A 1 122 ? 2.227 -1.055 11.148 1.00 94.94 122 ILE A C 1
ATOM 964 O O . ILE A 1 122 ? 2.813 -1.429 10.139 1.00 94.94 122 ILE A O 1
ATOM 968 N N . LEU A 1 123 ? 2.875 -0.595 12.220 1.00 92.31 123 LEU A N 1
ATOM 969 C CA . LEU A 1 123 ? 4.292 -0.230 12.170 1.00 92.31 123 LEU A CA 1
ATOM 970 C C . LEU A 1 123 ? 5.203 -1.439 11.915 1.00 92.31 123 LEU A C 1
ATOM 972 O O . LEU A 1 123 ? 6.180 -1.332 11.176 1.00 92.31 123 LEU A O 1
ATOM 976 N N . THR A 1 124 ? 4.870 -2.603 12.486 1.00 93.12 124 THR A N 1
ATOM 977 C CA . THR A 1 124 ? 5.644 -3.835 12.267 1.00 93.12 124 THR A CA 1
ATOM 978 C C . THR A 1 124 ? 5.524 -4.311 10.822 1.00 93.12 124 THR A C 1
ATOM 980 O O . THR A 1 124 ? 6.530 -4.654 10.199 1.00 93.12 124 THR A O 1
ATOM 983 N N . LEU A 1 125 ? 4.305 -4.332 10.270 1.00 94.75 125 LEU A N 1
ATOM 984 C CA . LEU A 1 125 ? 4.090 -4.778 8.896 1.00 94.75 125 LEU A CA 1
ATOM 985 C C . LEU A 1 125 ? 4.641 -3.777 7.875 1.00 94.75 125 LEU A C 1
ATOM 987 O O . LEU A 1 125 ? 5.158 -4.214 6.851 1.00 94.75 125 LEU A O 1
ATOM 991 N N . ASP A 1 126 ? 4.624 -2.477 8.164 1.00 90.62 126 ASP A N 1
ATOM 992 C CA . ASP A 1 126 ? 5.223 -1.454 7.299 1.00 90.62 126 ASP A CA 1
ATOM 993 C C . ASP A 1 126 ? 6.758 -1.550 7.284 1.00 90.62 126 ASP A C 1
ATOM 995 O O . ASP A 1 126 ? 7.387 -1.437 6.225 1.00 90.62 126 ASP A O 1
ATOM 999 N N . ALA A 1 127 ? 7.383 -1.850 8.429 1.00 89.00 127 ALA A N 1
ATOM 1000 C CA . ALA A 1 127 ? 8.819 -2.117 8.505 1.00 89.00 127 ALA A CA 1
ATOM 1001 C C . ALA A 1 127 ? 9.216 -3.375 7.704 1.00 89.00 127 ALA A C 1
ATOM 1003 O O . ALA A 1 127 ? 10.174 -3.331 6.923 1.00 89.00 127 ALA A O 1
ATOM 1004 N N . ALA A 1 128 ? 8.458 -4.469 7.855 1.00 93.06 128 ALA A N 1
ATOM 1005 C CA . ALA A 1 128 ? 8.678 -5.724 7.130 1.00 93.06 128 ALA A CA 1
ATOM 1006 C C . ALA A 1 128 ? 8.439 -5.572 5.618 1.00 93.06 128 ALA A C 1
ATOM 1008 O O . ALA A 1 128 ? 9.224 -6.062 4.803 1.00 93.06 128 ALA A O 1
ATOM 1009 N N . TRP A 1 129 ? 7.393 -4.838 5.233 1.00 93.75 129 TRP A N 1
ATOM 1010 C CA . TRP A 1 129 ? 7.115 -4.489 3.842 1.00 93.75 129 TRP A CA 1
ATOM 1011 C C . TRP A 1 129 ? 8.253 -3.666 3.231 1.00 93.75 129 TRP A C 1
ATOM 1013 O O . TRP A 1 129 ? 8.737 -4.001 2.150 1.00 93.75 129 TRP A O 1
ATOM 1023 N N . THR A 1 130 ? 8.757 -2.659 3.950 1.00 89.31 130 THR A N 1
ATOM 1024 C CA . THR A 1 130 ? 9.899 -1.847 3.501 1.00 89.31 130 THR A CA 1
ATOM 1025 C C . THR A 1 130 ? 11.130 -2.724 3.244 1.00 89.31 130 THR A C 1
ATOM 1027 O O . THR A 1 130 ? 11.799 -2.580 2.219 1.00 89.31 130 THR A O 1
ATOM 1030 N N . GLU A 1 131 ? 11.412 -3.686 4.131 1.00 89.06 131 GLU A N 1
ATOM 1031 C CA . GLU A 1 131 ? 12.529 -4.622 3.958 1.00 89.06 131 GLU A CA 1
ATOM 1032 C C . GLU A 1 131 ? 12.364 -5.483 2.701 1.00 89.06 131 GLU A C 1
ATOM 1034 O O . GLU A 1 131 ? 13.311 -5.666 1.928 1.00 89.06 131 GLU A O 1
ATOM 1039 N N . LEU A 1 132 ? 11.153 -5.999 2.483 1.00 92.50 132 LEU A N 1
ATOM 1040 C CA . LEU A 1 132 ? 10.828 -6.810 1.319 1.00 92.50 132 LEU A CA 1
ATOM 1041 C C . LEU A 1 132 ? 11.028 -6.019 0.022 1.00 92.50 132 LEU A C 1
ATOM 1043 O O . LEU A 1 132 ? 11.697 -6.509 -0.887 1.00 92.50 132 LEU A O 1
ATOM 1047 N N . VAL A 1 133 ? 10.520 -4.786 -0.057 1.00 90.50 133 VAL A N 1
ATOM 1048 C CA . VAL A 1 133 ? 10.665 -3.931 -1.247 1.00 90.50 133 VAL A CA 1
ATOM 1049 C C . VAL A 1 133 ? 12.139 -3.677 -1.573 1.00 90.50 133 VAL A C 1
ATOM 1051 O O . VAL A 1 133 ? 12.535 -3.774 -2.737 1.00 90.50 133 VAL A O 1
ATOM 1054 N N . ILE A 1 134 ? 12.981 -3.426 -0.566 1.00 86.69 134 ILE A N 1
ATOM 1055 C CA . ILE A 1 134 ? 14.433 -3.253 -0.748 1.00 86.69 134 ILE A CA 1
ATOM 1056 C C . ILE A 1 134 ? 15.062 -4.522 -1.334 1.00 86.69 134 ILE A C 1
ATOM 1058 O O . ILE A 1 134 ? 15.797 -4.437 -2.321 1.00 86.69 134 ILE A O 1
ATOM 1062 N N . LYS A 1 135 ? 14.751 -5.698 -0.769 1.00 89.19 135 LYS A N 1
ATOM 1063 C CA . LYS A 1 135 ? 15.275 -6.992 -1.246 1.00 89.19 135 LYS A CA 1
ATOM 1064 C C . LYS A 1 135 ? 14.855 -7.284 -2.686 1.00 89.19 135 LYS A C 1
ATOM 1066 O O . LYS A 1 135 ? 15.700 -7.648 -3.502 1.00 89.19 135 LYS A O 1
ATOM 1071 N N . LEU A 1 136 ? 13.578 -7.085 -3.012 1.00 90.94 136 LEU A N 1
ATOM 1072 C CA . LEU A 1 136 ? 13.052 -7.301 -4.363 1.00 90.94 136 LEU A CA 1
ATOM 1073 C C . LEU A 1 136 ? 13.676 -6.327 -5.369 1.00 90.94 136 LEU A C 1
ATOM 1075 O O . LEU A 1 136 ? 14.085 -6.738 -6.453 1.00 90.94 136 LEU A O 1
ATOM 1079 N N . THR A 1 137 ? 13.846 -5.058 -4.987 1.00 88.38 137 THR A N 1
ATOM 1080 C CA . THR A 1 137 ? 14.517 -4.055 -5.830 1.00 88.38 137 THR A CA 1
ATOM 1081 C C . THR A 1 137 ? 15.958 -4.467 -6.137 1.00 88.38 137 THR A C 1
ATOM 1083 O O . THR A 1 137 ? 16.389 -4.398 -7.290 1.00 88.38 137 THR A O 1
ATOM 1086 N N . ALA A 1 138 ? 16.697 -4.944 -5.130 1.00 86.19 138 ALA A N 1
ATOM 1087 C CA . ALA A 1 138 ? 18.059 -5.444 -5.303 1.00 86.19 138 ALA A CA 1
ATOM 1088 C C . ALA A 1 138 ? 18.111 -6.648 -6.255 1.00 86.19 138 ALA A C 1
ATOM 1090 O O . ALA A 1 138 ? 18.961 -6.708 -7.145 1.00 86.19 138 ALA A O 1
ATOM 1091 N N . GLN A 1 139 ? 17.178 -7.589 -6.086 1.00 88.31 139 GLN A N 1
ATOM 1092 C CA . GLN A 1 139 ? 17.094 -8.813 -6.879 1.00 88.31 139 GLN A CA 1
ATOM 1093 C C . GLN A 1 139 ? 16.742 -8.537 -8.345 1.00 88.31 139 GLN A C 1
ATOM 1095 O O . GLN A 1 139 ? 17.273 -9.191 -9.242 1.00 88.31 139 GLN A O 1
ATOM 1100 N N . TRP A 1 140 ? 15.842 -7.589 -8.605 1.00 88.06 140 TRP A N 1
ATOM 1101 C CA . TRP A 1 140 ? 15.317 -7.326 -9.948 1.00 88.06 140 TRP A CA 1
ATOM 1102 C C . TRP A 1 140 ? 16.046 -6.207 -10.690 1.00 88.06 140 TRP A C 1
ATOM 1104 O O . TRP A 1 140 ? 15.866 -6.060 -11.897 1.00 88.06 140 TRP A O 1
ATOM 1114 N N . GLY A 1 141 ? 16.889 -5.439 -10.000 1.00 79.38 141 GLY A N 1
ATOM 1115 C CA . GLY A 1 141 ? 17.543 -4.269 -10.566 1.00 79.38 141 GLY A CA 1
ATOM 1116 C C . GLY A 1 141 ? 18.850 -3.906 -9.879 1.00 79.38 141 GLY A C 1
ATOM 1117 O O . GLY A 1 141 ? 18.998 -2.758 -9.486 1.00 79.38 141 GLY A O 1
ATOM 1118 N N . LEU A 1 142 ? 19.809 -4.834 -9.767 1.00 69.62 142 LEU A N 1
ATOM 1119 C CA . LEU A 1 142 ? 21.073 -4.645 -9.031 1.00 69.62 142 LEU A CA 1
ATOM 1120 C C . LEU A 1 142 ? 21.775 -3.295 -9.303 1.00 69.62 142 LEU A C 1
ATOM 1122 O O . LEU A 1 142 ? 22.168 -2.607 -8.367 1.00 69.62 142 LEU A O 1
ATOM 1126 N N . LEU A 1 143 ? 21.899 -2.875 -10.569 1.00 64.81 143 LEU A N 1
ATOM 1127 C CA . LEU A 1 143 ? 22.510 -1.580 -10.917 1.00 64.81 143 LEU A CA 1
ATOM 1128 C C . LEU A 1 143 ? 21.616 -0.378 -10.576 1.00 64.81 143 LEU A C 1
ATOM 1130 O O . LEU A 1 143 ? 22.119 0.676 -10.196 1.00 64.81 143 LEU A O 1
ATOM 1134 N N . HIS A 1 144 ? 20.296 -0.533 -10.683 1.00 66.44 144 HIS A N 1
ATOM 1135 C CA . HIS A 1 144 ? 19.345 0.497 -10.271 1.00 66.44 144 HIS A CA 1
ATOM 1136 C C . HIS A 1 144 ? 19.274 0.628 -8.752 1.00 66.44 144 HIS A C 1
ATOM 1138 O O . HIS A 1 144 ? 19.120 1.734 -8.265 1.00 66.44 144 HIS A O 1
ATOM 1144 N N . HIS A 1 145 ? 19.480 -0.453 -8.008 1.00 68.62 145 HIS A N 1
ATOM 1145 C CA . HIS A 1 145 ? 19.502 -0.456 -6.552 1.00 68.62 145 HIS A CA 1
ATOM 1146 C C . HIS A 1 145 ? 20.615 0.438 -5.982 1.00 68.62 145 HIS A C 1
ATOM 1148 O O . HIS A 1 145 ? 20.391 1.173 -5.025 1.00 68.62 145 HIS A O 1
ATOM 1154 N N . PHE A 1 146 ? 21.792 0.468 -6.621 1.00 75.81 146 PHE A N 1
ATOM 1155 C CA . PHE A 1 146 ? 22.899 1.323 -6.177 1.00 75.81 146 PHE A CA 1
ATOM 1156 C C . PHE A 1 146 ? 22.605 2.823 -6.283 1.00 75.81 146 PHE A C 1
ATOM 1158 O O . PHE A 1 146 ? 23.123 3.596 -5.477 1.00 75.81 146 PHE A O 1
ATOM 1165 N N . LYS A 1 147 ? 21.761 3.255 -7.231 1.00 82.25 147 LYS A N 1
ATOM 1166 C CA . LYS A 1 147 ? 21.378 4.674 -7.345 1.00 82.25 147 LYS A CA 1
ATOM 1167 C C . LYS A 1 147 ? 20.514 5.129 -6.156 1.00 82.25 147 LYS A C 1
ATOM 1169 O O . LYS A 1 147 ? 20.497 6.312 -5.836 1.00 82.25 147 LYS A O 1
ATOM 1174 N N . ASP A 1 148 ? 19.842 4.182 -5.497 1.00 83.00 148 ASP A N 1
ATOM 1175 C CA . ASP A 1 148 ? 18.926 4.403 -4.377 1.00 83.00 148 ASP A CA 1
ATOM 1176 C C . ASP A 1 148 ? 19.581 4.073 -3.020 1.00 83.00 148 ASP A C 1
ATOM 1178 O O . ASP A 1 148 ? 18.905 3.983 -1.998 1.00 83.00 148 ASP A O 1
ATOM 1182 N N . HIS A 1 149 ? 20.912 3.944 -2.977 1.00 84.31 149 HIS A N 1
ATOM 1183 C CA . HIS A 1 149 ? 21.666 3.588 -1.770 1.00 84.31 149 HIS A CA 1
ATOM 1184 C C . HIS A 1 149 ? 21.369 4.499 -0.564 1.00 84.31 149 HIS A C 1
ATOM 1186 O O . HIS A 1 149 ? 21.267 4.021 0.564 1.00 84.31 149 HIS A O 1
ATOM 1192 N N . GLY A 1 150 ? 21.183 5.806 -0.787 1.00 85.00 150 GLY A N 1
ATOM 1193 C CA . GLY A 1 150 ? 20.786 6.737 0.278 1.00 85.00 150 GLY A CA 1
ATOM 1194 C C . GLY A 1 150 ? 19.423 6.387 0.886 1.00 85.00 150 GLY A C 1
ATOM 1195 O O . GLY A 1 150 ? 19.298 6.298 2.105 1.00 85.00 150 GLY A O 1
ATOM 1196 N N . ALA A 1 151 ? 18.434 6.089 0.037 1.00 84.69 151 ALA A N 1
ATOM 1197 C CA . ALA A 1 151 ? 17.102 5.676 0.472 1.00 84.69 151 ALA A CA 1
ATOM 1198 C C . ALA A 1 151 ? 17.139 4.347 1.241 1.00 84.69 151 ALA A C 1
ATOM 1200 O O . ALA A 1 151 ? 16.387 4.170 2.194 1.00 84.69 151 ALA A O 1
ATOM 1201 N N . MET A 1 152 ? 18.039 3.427 0.878 1.00 83.00 152 MET A N 1
ATOM 1202 C CA . MET A 1 152 ? 18.215 2.172 1.614 1.00 83.00 152 MET A CA 1
ATOM 1203 C C . MET A 1 152 ? 18.755 2.383 3.029 1.00 83.00 152 MET A C 1
ATOM 1205 O O . MET A 1 152 ? 18.251 1.769 3.966 1.00 83.00 152 MET A O 1
ATOM 1209 N N . ILE A 1 153 ? 19.775 3.235 3.192 1.00 85.94 153 ILE A N 1
ATOM 1210 C CA . ILE A 1 153 ? 20.333 3.555 4.516 1.00 85.94 153 ILE A CA 1
ATOM 1211 C C . ILE A 1 153 ? 19.252 4.194 5.392 1.00 85.94 153 ILE A C 1
ATOM 1213 O O . ILE A 1 153 ? 19.075 3.821 6.551 1.00 85.94 153 ILE A O 1
ATOM 1217 N N . GLU A 1 154 ? 18.512 5.145 4.829 1.00 87.69 154 GLU A N 1
ATOM 1218 C CA . GLU A 1 154 ? 17.412 5.819 5.514 1.00 87.69 154 GLU A CA 1
ATOM 1219 C C . GLU A 1 154 ? 16.292 4.847 5.904 1.00 87.69 154 GLU A C 1
ATOM 1221 O O . GLU A 1 154 ? 15.809 4.898 7.033 1.00 87.69 154 GLU A O 1
ATOM 1226 N N . ALA A 1 155 ? 15.933 3.911 5.026 1.00 84.50 155 ALA A N 1
ATOM 1227 C CA . ALA A 1 155 ? 14.937 2.888 5.318 1.00 84.50 155 ALA A CA 1
ATOM 1228 C C . ALA A 1 155 ? 15.384 1.928 6.435 1.00 84.50 155 ALA A C 1
ATOM 1230 O O . ALA A 1 155 ? 14.585 1.600 7.309 1.00 84.50 155 ALA A O 1
ATOM 1231 N N . GLN A 1 156 ? 16.659 1.525 6.471 1.00 83.25 156 GLN A N 1
ATOM 1232 C CA . GLN A 1 156 ? 17.208 0.725 7.577 1.00 83.25 156 GLN A CA 1
ATOM 1233 C C . GLN A 1 156 ? 17.171 1.485 8.909 1.00 83.25 156 GLN A C 1
ATOM 1235 O O . GLN A 1 156 ? 16.831 0.911 9.945 1.00 83.25 156 GLN A O 1
ATOM 1240 N N . ARG A 1 157 ? 17.486 2.789 8.896 1.00 85.06 157 ARG A N 1
ATOM 1241 C CA . ARG A 1 157 ? 17.366 3.639 10.089 1.00 85.06 157 ARG A CA 1
ATOM 1242 C C . ARG A 1 157 ? 15.915 3.717 10.558 1.00 85.06 157 ARG A C 1
ATOM 1244 O O . ARG A 1 157 ? 15.648 3.490 11.735 1.00 85.06 157 ARG A O 1
ATOM 1251 N N . LEU A 1 158 ? 14.992 3.979 9.632 1.00 83.12 158 LEU A N 1
ATOM 1252 C CA . LEU A 1 158 ? 13.563 4.041 9.918 1.00 83.12 158 LEU A CA 1
ATOM 1253 C C . LEU A 1 158 ? 13.057 2.729 10.518 1.00 83.12 158 LEU A C 1
ATOM 1255 O O . LEU A 1 158 ? 12.350 2.767 11.518 1.00 83.12 158 LEU A O 1
ATOM 1259 N N . GLN A 1 159 ? 13.452 1.575 9.973 1.00 81.56 159 GLN A N 1
ATOM 1260 C CA . GLN A 1 159 ? 13.087 0.276 10.540 1.00 81.56 159 GLN A CA 1
ATOM 1261 C C . GLN A 1 159 ? 13.455 0.194 12.021 1.00 81.56 159 GLN A C 1
ATOM 1263 O O . GLN A 1 159 ? 12.602 -0.156 12.829 1.00 81.56 159 GLN A O 1
ATOM 1268 N N . GLY A 1 160 ? 14.678 0.572 12.401 1.00 79.19 160 GLY A N 1
ATOM 1269 C CA . GLY A 1 160 ? 15.085 0.603 13.809 1.00 79.19 160 GLY A CA 1
ATOM 1270 C C . GLY A 1 160 ? 14.202 1.510 14.677 1.00 79.19 160 GLY A C 1
ATOM 1271 O O . GLY A 1 160 ? 13.881 1.153 15.810 1.00 79.19 160 GLY A O 1
ATOM 1272 N N . GLU A 1 161 ? 13.766 2.650 14.140 1.00 81.75 161 GLU A N 1
ATOM 1273 C CA . GLU A 1 161 ? 12.906 3.603 14.849 1.00 81.75 161 GLU A CA 1
ATOM 1274 C C . GLU A 1 161 ? 11.464 3.096 15.005 1.00 81.75 161 GLU A C 1
ATOM 1276 O O . GLU A 1 161 ? 10.917 3.202 16.104 1.00 81.75 161 GLU A O 1
ATOM 1281 N N . LEU A 1 162 ? 10.883 2.478 13.967 1.00 81.50 162 LEU A N 1
ATOM 1282 C CA . LEU A 1 162 ? 9.500 1.974 13.969 1.00 81.50 162 LEU A CA 1
ATOM 1283 C C . LEU A 1 162 ? 9.256 0.855 14.994 1.00 81.50 162 LEU A C 1
ATOM 1285 O O . LEU A 1 162 ? 8.141 0.713 15.492 1.00 81.50 162 LEU A O 1
ATOM 1289 N N . HIS A 1 163 ? 10.293 0.096 15.365 1.00 79.44 163 HIS A N 1
ATOM 1290 C CA . HIS A 1 163 ? 10.197 -0.920 16.423 1.00 79.44 163 HIS A CA 1
ATOM 1291 C C . HIS A 1 163 ? 10.063 -0.309 17.829 1.00 79.44 163 HIS A C 1
ATOM 1293 O O . HIS A 1 163 ? 9.630 -0.989 18.759 1.00 79.44 163 HIS A O 1
ATOM 1299 N N . ASN A 1 164 ? 10.419 0.967 18.006 1.00 83.50 164 ASN A N 1
ATOM 1300 C CA . ASN A 1 164 ? 10.212 1.691 19.253 1.00 83.50 164 ASN A CA 1
ATOM 1301 C C . ASN A 1 164 ? 8.916 2.507 19.168 1.00 83.50 164 ASN A C 1
ATOM 1303 O O . ASN A 1 164 ? 8.923 3.652 18.710 1.00 83.50 164 ASN A O 1
ATOM 1307 N N . LEU A 1 165 ? 7.803 1.918 19.612 1.00 78.69 165 LEU A N 1
ATOM 1308 C CA . LEU A 1 165 ? 6.462 2.519 19.535 1.00 78.69 165 LEU A CA 1
ATOM 1309 C C . LEU A 1 165 ? 6.350 3.875 20.255 1.00 78.69 165 LEU A C 1
ATOM 1311 O O . LEU A 1 165 ? 5.546 4.716 19.858 1.00 78.69 165 LEU A O 1
ATOM 1315 N N . ASP A 1 166 ? 7.183 4.115 21.269 1.00 81.94 166 ASP A N 1
ATOM 1316 C CA . ASP A 1 166 ? 7.182 5.362 22.038 1.00 81.94 166 ASP A CA 1
ATOM 1317 C C . ASP A 1 166 ? 8.000 6.483 21.375 1.00 81.94 166 ASP A C 1
ATOM 1319 O O . ASP A 1 166 ? 7.973 7.630 21.835 1.00 81.94 166 ASP A O 1
ATOM 1323 N N . SER A 1 167 ? 8.726 6.185 20.291 1.00 85.12 167 SER A N 1
ATOM 1324 C CA . SER A 1 167 ? 9.555 7.179 19.613 1.00 85.12 167 SER A CA 1
ATOM 1325 C C . SER A 1 167 ? 8.701 8.246 18.900 1.00 85.12 167 SER A C 1
ATOM 1327 O O . SER A 1 167 ? 7.642 7.934 18.340 1.00 85.12 167 SER A O 1
ATOM 1329 N N . PRO A 1 168 ? 9.149 9.518 18.857 1.00 85.38 168 PRO A N 1
ATOM 1330 C CA . PRO A 1 168 ? 8.463 10.562 18.094 1.00 85.38 168 PRO A CA 1
ATOM 1331 C C . PRO A 1 168 ? 8.286 10.205 16.613 1.00 85.38 168 PRO A C 1
ATOM 1333 O O . PRO A 1 168 ? 7.255 10.539 16.028 1.00 85.38 168 PRO A O 1
ATOM 1336 N N . THR A 1 169 ? 9.257 9.498 16.026 1.00 83.38 169 THR A N 1
ATOM 1337 C CA . THR A 1 169 ? 9.185 9.023 14.642 1.00 83.38 169 THR A CA 1
ATOM 1338 C C . THR A 1 169 ? 8.053 8.019 14.466 1.00 83.38 169 THR A C 1
ATOM 1340 O O . THR A 1 169 ? 7.197 8.236 13.613 1.00 83.38 169 THR A O 1
ATOM 1343 N N . SER A 1 170 ? 7.974 6.979 15.301 1.00 85.31 170 SER A N 1
ATOM 1344 C CA . SER A 1 170 ? 6.913 5.962 15.224 1.00 85.31 170 SER A CA 1
ATOM 1345 C C . SER A 1 170 ? 5.522 6.574 15.311 1.00 85.31 170 SER A C 1
ATOM 1347 O O . SER A 1 170 ? 4.643 6.233 14.525 1.00 85.31 170 SER A O 1
ATOM 1349 N N . LYS A 1 171 ? 5.328 7.548 16.208 1.00 88.06 171 LYS A N 1
ATOM 1350 C CA . LYS A 1 171 ? 4.053 8.272 16.328 1.00 88.06 171 LYS A CA 1
ATOM 1351 C C . LYS A 1 171 ? 3.734 9.109 15.089 1.00 88.06 171 LYS A C 1
ATOM 1353 O O . LYS A 1 171 ? 2.579 9.171 14.665 1.00 88.06 171 LYS A O 1
ATOM 1358 N N . ALA A 1 172 ? 4.737 9.763 14.501 1.00 86.88 172 ALA A N 1
ATOM 1359 C CA . ALA A 1 172 ? 4.558 10.560 13.290 1.00 86.88 172 ALA A CA 1
ATOM 1360 C C . ALA A 1 172 ? 4.207 9.686 12.075 1.00 86.88 172 ALA A C 1
ATOM 1362 O O . ALA A 1 172 ? 3.295 10.037 11.323 1.00 86.88 172 ALA A O 1
ATOM 1363 N N . PHE A 1 173 ? 4.885 8.545 11.925 1.00 87.31 173 PHE A N 1
ATOM 1364 C CA . PHE A 1 173 ? 4.598 7.549 10.892 1.00 87.31 173 PHE A CA 1
ATOM 1365 C C . PHE A 1 173 ? 3.210 6.951 11.076 1.00 87.31 173 PHE A C 1
ATOM 1367 O O . PHE A 1 173 ? 2.372 7.137 10.201 1.00 87.31 173 PHE A O 1
ATOM 1374 N N . LEU A 1 174 ? 2.889 6.434 12.265 1.00 90.50 174 LEU A N 1
ATOM 1375 C CA . LEU A 1 174 ? 1.561 5.891 12.551 1.00 90.50 174 LEU A CA 1
ATOM 1376 C C . LEU A 1 174 ? 0.445 6.895 12.230 1.00 90.50 174 LEU A C 1
ATOM 1378 O O . LEU A 1 174 ? -0.557 6.544 11.613 1.00 90.50 174 LEU A O 1
ATOM 1382 N N . LYS A 1 175 ? 0.608 8.173 12.590 1.00 90.69 175 LYS A N 1
ATOM 1383 C CA . LYS A 1 175 ? -0.366 9.220 12.243 1.00 90.69 175 LYS A CA 1
ATOM 1384 C C . LYS A 1 175 ? -0.511 9.414 10.726 1.00 90.69 175 LYS A C 1
ATOM 1386 O O . LYS A 1 175 ? -1.627 9.639 10.238 1.00 90.69 175 LYS A O 1
ATOM 1391 N N . SER A 1 176 ? 0.596 9.355 9.989 1.00 89.12 176 SER A N 1
ATOM 1392 C CA . SER A 1 176 ? 0.607 9.385 8.523 1.00 89.12 176 SER A CA 1
ATOM 1393 C C . SER A 1 176 ? -0.153 8.196 7.947 1.00 89.12 176 SER A C 1
ATOM 1395 O O . SER A 1 176 ? -1.098 8.393 7.180 1.00 89.12 176 SER A O 1
ATOM 1397 N N . ASP A 1 177 ? 0.189 6.988 8.391 1.00 91.62 177 ASP A N 1
ATOM 1398 C CA . ASP A 1 177 ? -0.354 5.727 7.887 1.00 91.62 177 ASP A CA 1
ATOM 1399 C C . ASP A 1 177 ? -1.847 5.616 8.185 1.00 91.62 177 ASP A C 1
ATOM 1401 O O . ASP A 1 177 ? -2.640 5.271 7.313 1.00 91.62 177 ASP A O 1
ATOM 1405 N N . LEU A 1 178 ? -2.293 6.051 9.367 1.00 94.00 178 LEU A N 1
ATOM 1406 C CA . LEU A 1 178 ? -3.718 6.138 9.693 1.00 94.00 178 LEU A CA 1
ATOM 1407 C C . LEU A 1 178 ? -4.477 7.069 8.750 1.00 94.00 178 LEU A C 1
ATOM 1409 O O . LEU A 1 178 ? -5.606 6.773 8.348 1.00 94.00 178 LEU A O 1
ATOM 1413 N N . THR A 1 179 ? -3.876 8.202 8.388 1.00 92.69 179 THR A N 1
ATOM 1414 C CA . THR A 1 179 ? -4.494 9.131 7.441 1.00 92.69 179 THR A CA 1
ATOM 1415 C C . THR A 1 179 ? -4.541 8.511 6.045 1.00 92.69 179 THR A C 1
ATOM 1417 O O . THR A 1 179 ? -5.587 8.580 5.395 1.00 92.69 179 THR A O 1
ATOM 1420 N N . PHE A 1 180 ? -3.459 7.859 5.618 1.00 93.44 180 PHE A N 1
ATOM 1421 C CA . PHE A 1 180 ? -3.379 7.135 4.353 1.00 93.44 180 PHE A CA 1
ATOM 1422 C C . PHE A 1 180 ? -4.422 6.014 4.271 1.00 93.44 180 PHE A C 1
ATOM 1424 O O . PHE A 1 180 ? -5.273 6.047 3.383 1.00 93.44 180 PHE A O 1
ATOM 1431 N N . PHE A 1 181 ? -4.456 5.084 5.229 1.00 95.69 181 PHE A N 1
ATOM 1432 C CA . PHE A 1 181 ? -5.386 3.951 5.236 1.00 95.69 181 PHE A CA 1
ATOM 1433 C C . PHE A 1 181 ? -6.853 4.388 5.237 1.00 95.69 181 PHE A C 1
ATOM 1435 O O . PHE A 1 181 ? -7.679 3.794 4.543 1.00 95.69 181 PHE A O 1
ATOM 1442 N N . ARG A 1 182 ? -7.191 5.478 5.941 1.00 94.94 182 ARG A N 1
ATOM 1443 C CA . ARG A 1 182 ? -8.544 6.062 5.902 1.00 94.94 182 ARG A CA 1
ATOM 1444 C C . ARG A 1 182 ? -8.947 6.546 4.513 1.00 94.94 182 ARG A C 1
ATOM 1446 O O . ARG A 1 182 ? -10.135 6.531 4.206 1.00 94.94 182 ARG A O 1
ATOM 1453 N N . HIS A 1 183 ? -8.009 7.016 3.698 1.00 94.44 183 HIS A N 1
ATOM 1454 C CA . HIS A 1 183 ? -8.295 7.444 2.326 1.00 94.44 183 HIS A CA 1
ATOM 1455 C C . HIS A 1 183 ? -8.244 6.273 1.355 1.00 94.44 183 HIS A C 1
ATOM 1457 O O . HIS A 1 183 ? -9.118 6.165 0.496 1.00 94.44 183 HIS A O 1
ATOM 1463 N N . LEU A 1 184 ? -7.293 5.359 1.548 1.00 95.31 184 LEU A N 1
ATOM 1464 C CA . LEU A 1 184 ? -7.155 4.155 0.747 1.00 95.31 184 LEU A CA 1
ATOM 1465 C C . LEU A 1 184 ? -8.437 3.324 0.821 1.00 95.31 184 LEU A C 1
ATOM 1467 O O . LEU A 1 184 ? -9.098 3.125 -0.195 1.00 95.31 184 LEU A O 1
ATOM 1471 N N . PHE A 1 185 ? -8.856 2.917 2.024 1.00 95.50 185 PHE A N 1
ATOM 1472 C CA . PHE A 1 185 ? -9.973 1.984 2.194 1.00 95.50 185 PHE A CA 1
ATOM 1473 C C . PHE A 1 185 ? -11.344 2.559 1.820 1.00 95.50 185 PHE A C 1
ATOM 1475 O O . PHE A 1 185 ? -12.240 1.789 1.483 1.00 95.50 185 PHE A O 1
ATOM 1482 N N . LYS A 1 186 ? -11.512 3.890 1.783 1.00 91.56 186 LYS A N 1
ATOM 1483 C CA . LYS A 1 186 ? -12.737 4.531 1.257 1.00 91.56 186 LYS A CA 1
ATOM 1484 C C . LYS A 1 186 ? -13.002 4.192 -0.205 1.00 91.56 186 LYS A C 1
ATOM 1486 O O . LYS A 1 186 ? -14.153 4.203 -0.629 1.00 91.56 186 LYS A O 1
ATOM 1491 N N . SER A 1 187 ? -11.947 3.918 -0.966 1.00 87.50 187 SER A N 1
ATOM 1492 C CA . SER A 1 187 ? -12.057 3.630 -2.392 1.00 87.50 187 SER A CA 1
ATOM 1493 C C . SER A 1 187 ? -12.530 2.205 -2.665 1.00 87.50 187 SER A C 1
ATOM 1495 O O . SER A 1 187 ? -12.839 1.895 -3.806 1.00 87.50 187 SER A O 1
ATOM 1497 N N . PHE A 1 188 ? -12.607 1.330 -1.658 1.00 94.94 188 PHE A N 1
ATOM 1498 C CA . PHE A 1 188 ? -12.935 -0.081 -1.846 1.00 94.94 188 PHE 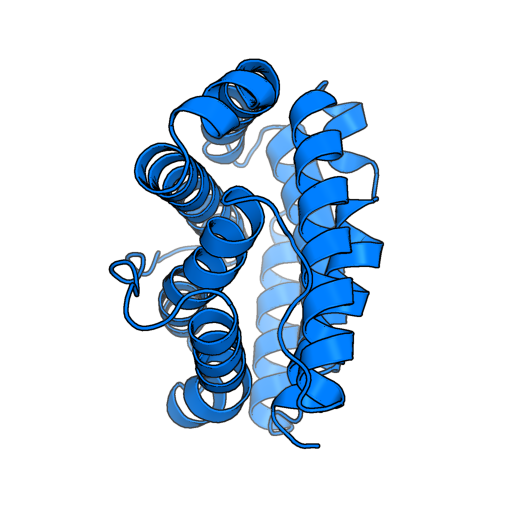A CA 1
ATOM 1499 C C . PHE A 1 188 ? -14.412 -0.354 -1.544 1.00 94.94 188 PHE A C 1
ATOM 1501 O O . PHE A 1 188 ? -14.932 0.110 -0.527 1.00 94.94 188 PHE A O 1
ATOM 1508 N N . PRO A 1 189 ? -15.109 -1.149 -2.377 1.00 95.25 189 PRO A N 1
ATOM 1509 C CA . PRO A 1 189 ? -16.541 -1.397 -2.235 1.00 95.25 189 PRO A CA 1
ATOM 1510 C C . PRO A 1 189 ? -16.824 -2.499 -1.200 1.00 95.25 189 PRO A C 1
ATOM 1512 O O . PRO A 1 189 ? -17.553 -3.450 -1.480 1.00 95.25 189 PRO A O 1
ATOM 1515 N N . PHE A 1 190 ? -16.210 -2.402 -0.020 1.00 97.12 190 PHE A N 1
ATOM 1516 C CA . PHE A 1 190 ? -16.435 -3.325 1.092 1.00 97.12 190 PHE A CA 1
ATOM 1517 C C . PHE A 1 190 ? -17.881 -3.246 1.588 1.00 97.12 190 PHE A C 1
ATOM 1519 O O . PHE A 1 190 ? -18.501 -2.181 1.542 1.00 97.12 190 PHE A O 1
ATOM 1526 N N . SER A 1 191 ? -18.396 -4.343 2.137 1.00 97.75 191 SER A N 1
ATOM 1527 C CA . SER A 1 191 ? -19.661 -4.353 2.864 1.00 97.75 191 SER A CA 1
ATOM 1528 C C . SER A 1 191 ? -19.651 -3.352 4.022 1.00 97.75 191 SER A C 1
ATOM 1530 O O . SER A 1 191 ? -18.615 -3.070 4.627 1.00 97.75 191 SER A O 1
ATOM 1532 N N . GLU A 1 192 ? -20.828 -2.846 4.395 1.00 97.56 192 GLU A N 1
ATOM 1533 C CA . GLU A 1 192 ? -20.964 -1.914 5.521 1.00 97.56 192 GLU A CA 1
ATOM 1534 C C . GLU A 1 192 ? -20.387 -2.496 6.824 1.00 97.56 192 GLU A C 1
ATOM 1536 O O . GLU A 1 192 ? -19.770 -1.783 7.617 1.00 97.56 192 GLU A O 1
ATOM 1541 N N . LYS A 1 193 ? -20.540 -3.812 7.028 1.00 97.81 193 LYS A N 1
ATOM 1542 C CA . LYS A 1 193 ? -19.979 -4.534 8.176 1.00 97.81 193 LYS A CA 1
ATOM 1543 C C . LYS A 1 193 ? -18.452 -4.443 8.193 1.00 97.81 193 LYS A C 1
ATOM 1545 O O . LYS A 1 193 ? -17.885 -4.061 9.217 1.00 97.81 193 LYS A O 1
ATOM 1550 N N . THR A 1 194 ? -17.798 -4.754 7.076 1.00 97.81 194 THR A N 1
ATOM 1551 C CA . THR A 1 194 ? -16.334 -4.702 6.956 1.00 97.81 194 THR A CA 1
ATOM 1552 C C . THR A 1 194 ? -15.829 -3.267 7.064 1.00 97.81 194 THR A C 1
ATOM 1554 O O . THR A 1 194 ? -14.889 -3.017 7.812 1.00 97.81 194 THR A O 1
ATOM 1557 N N . GLN A 1 195 ? -16.497 -2.292 6.438 1.00 97.44 195 GLN A N 1
ATOM 1558 C CA . GLN A 1 195 ? -16.133 -0.877 6.582 1.00 97.44 195 GLN A CA 1
ATOM 1559 C C . GLN A 1 195 ? -16.212 -0.404 8.040 1.00 97.44 195 GLN A C 1
ATOM 1561 O O . GLN A 1 195 ? -15.284 0.235 8.536 1.00 97.44 195 GLN A O 1
ATOM 1566 N N . LYS A 1 196 ? -17.297 -0.733 8.756 1.00 97.69 196 LYS A N 1
ATOM 1567 C CA . LYS A 1 196 ? -17.440 -0.421 10.189 1.00 97.69 196 LYS A CA 1
ATOM 1568 C C . LYS A 1 196 ? -16.325 -1.056 11.014 1.00 97.69 196 LYS A C 1
ATOM 1570 O O . LYS A 1 196 ? -15.777 -0.396 11.895 1.00 97.69 196 LYS A O 1
ATOM 1575 N N . TYR A 1 197 ? -15.976 -2.305 10.713 1.00 98.12 197 TYR A N 1
ATOM 1576 C CA . TYR A 1 197 ? -14.901 -3.016 11.394 1.00 98.12 197 TYR A CA 1
ATOM 1577 C C . TYR A 1 197 ? -13.529 -2.365 11.153 1.00 98.12 197 TYR A C 1
ATOM 1579 O O . TYR A 1 197 ? -12.843 -2.043 12.121 1.00 98.12 197 TYR A O 1
ATOM 1587 N N . ILE A 1 198 ? -13.167 -2.092 9.893 1.00 97.94 198 ILE A N 1
ATOM 1588 C CA . ILE A 1 198 ? -11.915 -1.412 9.517 1.00 97.94 198 ILE A CA 1
ATOM 1589 C C . ILE A 1 198 ? -11.824 -0.046 10.208 1.00 97.94 198 ILE A C 1
ATOM 1591 O O . ILE A 1 198 ? -10.821 0.263 10.847 1.00 97.94 198 ILE A O 1
ATOM 1595 N N . ASN A 1 199 ? -12.889 0.759 10.154 1.00 97.56 199 ASN A N 1
ATOM 1596 C CA . ASN A 1 199 ? -12.910 2.081 10.783 1.00 97.56 199 ASN A CA 1
ATOM 1597 C C . ASN A 1 199 ? -12.735 2.008 12.306 1.00 97.56 199 ASN A C 1
ATOM 1599 O O . ASN A 1 199 ? -11.994 2.806 12.880 1.00 97.56 199 ASN A O 1
ATOM 1603 N N . ALA A 1 200 ? -13.386 1.046 12.967 1.00 97.44 200 ALA A N 1
ATOM 1604 C CA . ALA A 1 200 ? -13.208 0.821 14.399 1.00 97.44 200 ALA A CA 1
ATOM 1605 C C . ALA A 1 200 ? -11.780 0.358 14.728 1.00 97.44 200 ALA A C 1
ATOM 1607 O O . ALA A 1 200 ? -11.202 0.799 15.719 1.00 97.44 200 ALA A O 1
ATOM 1608 N N . TRP A 1 201 ? -11.191 -0.496 13.889 1.00 97.75 201 TRP A N 1
ATOM 1609 C CA . TRP A 1 201 ? -9.821 -0.968 14.060 1.00 97.75 201 TRP A CA 1
ATOM 1610 C C . TRP A 1 201 ? -8.798 0.169 13.910 1.00 97.75 201 TRP A C 1
ATOM 1612 O O . TRP A 1 201 ? -7.957 0.337 14.791 1.00 97.75 201 TRP A O 1
ATOM 1622 N N . LEU A 1 202 ? -8.937 1.019 12.886 1.00 97.19 202 LEU A N 1
ATOM 1623 C CA . LEU A 1 202 ? -8.096 2.209 12.698 1.00 97.19 202 LEU A CA 1
ATOM 1624 C C . LEU A 1 202 ? -8.276 3.234 13.825 1.00 97.19 202 LEU A C 1
ATOM 1626 O O . LEU A 1 202 ? -7.321 3.900 14.212 1.00 97.19 202 LEU A O 1
ATOM 1630 N N . LYS A 1 203 ? -9.484 3.368 14.385 1.00 96.50 203 LYS A N 1
ATOM 1631 C CA . LYS A 1 203 ? -9.708 4.222 15.559 1.00 96.50 203 LYS A CA 1
ATOM 1632 C C . LYS A 1 203 ? -8.943 3.711 16.786 1.00 96.50 203 LYS A C 1
ATOM 1634 O O . LYS A 1 203 ? -8.302 4.503 17.461 1.00 96.50 203 LYS A O 1
ATOM 1639 N N . ARG A 1 204 ? -8.939 2.398 17.036 1.00 95.88 204 ARG A N 1
ATOM 1640 C CA . ARG A 1 204 ? -8.138 1.804 18.125 1.00 95.88 204 ARG A CA 1
ATOM 1641 C C . ARG A 1 204 ? -6.632 1.979 17.922 1.00 95.88 204 ARG A C 1
ATOM 1643 O O . ARG A 1 204 ? -5.903 2.077 18.899 1.00 95.88 204 ARG A O 1
ATOM 1650 N N . ALA A 1 205 ? -6.160 1.998 16.675 1.00 93.88 205 ALA A N 1
ATOM 1651 C CA . ALA A 1 205 ? -4.766 2.327 16.379 1.00 93.88 205 ALA A CA 1
ATOM 1652 C C . ALA A 1 205 ? -4.438 3.787 16.734 1.00 93.88 205 ALA A C 1
ATOM 1654 O O . ALA A 1 205 ? -3.391 4.049 17.315 1.00 93.88 205 ALA A O 1
ATOM 1655 N N . GLU A 1 206 ? -5.346 4.722 16.438 1.00 92.19 206 GLU A N 1
ATOM 1656 C CA . GLU A 1 206 ? -5.203 6.143 16.789 1.00 92.19 206 GLU A CA 1
ATOM 1657 C C . GLU A 1 206 ? -5.243 6.390 18.302 1.00 92.19 206 GLU A C 1
ATOM 1659 O O . GLU A 1 206 ? -4.504 7.229 18.798 1.00 92.19 206 GLU A O 1
ATOM 1664 N N . GLU A 1 207 ? -6.055 5.636 19.047 1.00 87.88 207 GLU A N 1
ATOM 1665 C CA . GLU A 1 207 ? -6.098 5.679 20.520 1.00 87.88 207 GLU A CA 1
ATOM 1666 C C . GLU A 1 207 ? -4.788 5.193 21.175 1.00 87.88 207 GLU A C 1
ATOM 1668 O O . GLU A 1 207 ? -4.588 5.407 22.368 1.00 87.88 207 GLU A O 1
ATOM 1673 N N . GLY A 1 208 ? -3.906 4.543 20.405 1.00 71.44 208 GLY A N 1
ATOM 1674 C CA . GLY A 1 208 ? -2.573 4.122 20.835 1.00 71.44 208 GLY A CA 1
ATOM 1675 C C . GLY A 1 208 ? -1.454 5.149 20.603 1.00 71.44 208 GLY A C 1
ATOM 1676 O O . GLY A 1 208 ? -0.312 4.840 20.940 1.00 71.44 208 GLY A O 1
ATOM 1677 N N . LEU A 1 209 ? -1.748 6.319 20.013 1.00 73.19 209 LEU A N 1
ATOM 1678 C CA . LEU A 1 209 ? -0.800 7.440 19.846 1.00 73.19 209 LEU A CA 1
ATOM 1679 C C . LEU A 1 209 ? -0.575 8.205 21.158 1.00 73.19 209 LEU A C 1
ATOM 1681 O O . LEU A 1 209 ? 0.604 8.552 21.441 1.00 73.19 209 LEU A O 1
#

Organism: NCBI:txid412755